Protein AF-L5KXV0-F1 (afdb_monomer_lite)

Foldseek 3Di:
DDKAWDDWAQDPQALKIKTKIKDWDFDQPPVRDTDGGDIDIDIDIGHDPPQELPDDLLVVLVVCCVVDPSDDPVCSVVSSVNSVCSHPPDNPPPDDDDDDDDPDDDPDPPDPPLDDVDAADLVCLVVLLVLLVDDPVSLLVSLSSLLNQLVDLVSVVVVLVPVSSLVSLLVCLVPPCVVDVSSVVSSLSSVVSVVVDPSCVVVCVVSVVVVSVVVSVVVVVVVVVVVVVVVVVVVVVVVVVVVVPPPPPDPDDDDDDDDDDDPDDDDDDDDDDDD

Sequence (275 aa):
RKVKGGNIDVHPSEKALIVQYEVEATILGEMGDPMLGERKECQKIIRLKSLNANTDITSLARKVVEECKLIHPSKLNEVEQLLYYLQNRRDSLSGKEKKEKSSKPKDPPPFEGMEIDEVANINDMDEYIELLYEDIPDKVRGSALILQLARNPDNLEELLLNETALGALARVLREDWKQSVELATNIIYIFFCFSSFSQFHGLITHYKIGALCMNIIDHELKRHELWQEELSKKKKADILLERHFTPLLPAIGEHKDYVDHNSLYNSDRNFRSVN

pLDDT: mean 77.29, std 20.27, range [32.81, 98.0]

Secondary structure (DSSP, 8-state):
-EEEEEEEEE-SSSSEEEEEEEEEEEEEPTTS-EEEEEEEEEEEEEE-TT-STT--HHHHHHHHHHH-TTS-GGGHHHHHHHHHHHHH-----SS--------PPPPPPPPTT---SPPP-GGGHHHHHHGGGS-HHHHHHHHHHHHHHHTSGGGHHHHHH-HHHHHHHHHHHHHTTTT-HHHHHHHHHHHHHHHTSGGGHHHHHHTTHHHHHHHHHHHHHHHHHHHHHHHHHHHHHHHHHHHHHS-----------------------------

Radius of gyration: 32.67 Å; chains: 1; bounding box: 73×75×90 Å

InterPro domains:
  IPR008658 Kinesin-associated protein 3 [PTHR15605] (1-238)

Organism: Pteropus alecto (NCBI:txid9402)

Structure (mmCIF, N/CA/C/O backbone):
data_AF-L5KXV0-F1
#
_entry.id   AF-L5KXV0-F1
#
loop_
_atom_site.group_PDB
_atom_site.id
_atom_site.type_symbol
_atom_site.label_atom_id
_atom_site.label_alt_id
_atom_site.label_comp_id
_atom_site.label_asym_id
_atom_site.label_entity_id
_atom_site.label_seq_id
_atom_site.pdbx_PDB_ins_code
_atom_site.Cartn_x
_atom_site.Cartn_y
_atom_site.Cartn_z
_atom_site.occupancy
_atom_site.B_iso_or_equiv
_atom_site.auth_seq_id
_atom_site.auth_comp_id
_atom_site.auth_asym_id
_atom_site.auth_atom_id
_atom_site.pdbx_PDB_model_num
ATOM 1 N N . ARG A 1 1 ? 21.382 1.752 -24.252 1.00 54.50 1 ARG A N 1
ATOM 2 C CA . ARG A 1 1 ? 21.308 0.801 -23.115 1.00 54.50 1 ARG A CA 1
ATOM 3 C C . ARG A 1 1 ? 21.511 -0.601 -23.666 1.00 54.50 1 ARG A C 1
ATOM 5 O O . ARG A 1 1 ? 20.738 -0.998 -24.529 1.00 54.50 1 ARG A O 1
ATOM 12 N N . LYS A 1 2 ? 22.558 -1.310 -23.240 1.00 51.72 2 LYS A N 1
ATOM 13 C CA . LYS A 1 2 ? 22.815 -2.700 -23.648 1.00 51.72 2 LYS A CA 1
ATOM 14 C C . LYS A 1 2 ? 22.520 -3.595 -22.448 1.00 51.72 2 LYS A C 1
ATOM 16 O O . LYS A 1 2 ? 22.973 -3.295 -21.349 1.00 51.72 2 LYS A O 1
ATOM 21 N N . VAL A 1 3 ? 21.711 -4.631 -22.650 1.00 56.88 3 VAL A N 1
ATOM 22 C CA . VAL A 1 3 ? 21.366 -5.604 -21.608 1.00 56.88 3 VAL A CA 1
ATOM 23 C C . VAL A 1 3 ? 21.999 -6.928 -21.999 1.00 56.88 3 VAL A C 1
ATOM 25 O O . VAL A 1 3 ? 21.749 -7.420 -23.100 1.00 56.88 3 VAL A O 1
ATOM 28 N N . LYS A 1 4 ? 22.851 -7.478 -21.134 1.00 57.25 4 LYS A N 1
ATOM 29 C CA . LYS A 1 4 ? 23.385 -8.834 -21.298 1.00 57.25 4 LYS A CA 1
ATOM 30 C C . LYS A 1 4 ? 22.630 -9.754 -20.346 1.00 57.25 4 LYS A C 1
ATOM 32 O O . LYS A 1 4 ? 22.593 -9.497 -19.145 1.00 57.25 4 LYS A O 1
ATOM 37 N N . GLY A 1 5 ? 22.012 -10.799 -20.893 1.00 59.16 5 GLY A N 1
ATOM 38 C CA . GLY A 1 5 ? 21.407 -11.859 -20.089 1.00 59.16 5 GLY A CA 1
ATOM 39 C C . GLY A 1 5 ? 22.499 -12.643 -19.362 1.00 59.16 5 GLY A C 1
ATOM 40 O O . GLY A 1 5 ? 23.446 -13.106 -19.996 1.00 59.16 5 GLY A O 1
ATOM 41 N N . GLY A 1 6 ? 22.389 -12.738 -18.041 1.00 67.94 6 GLY A N 1
ATOM 42 C CA . GLY A 1 6 ? 23.314 -13.444 -17.157 1.00 67.94 6 GLY A CA 1
ATOM 43 C C . GLY A 1 6 ? 22.846 -14.864 -16.826 1.00 67.94 6 GLY A C 1
ATOM 44 O O . GLY A 1 6 ? 22.239 -15.551 -17.657 1.00 67.94 6 GLY A O 1
ATOM 45 N N . ASN A 1 7 ? 23.197 -15.333 -15.626 1.00 80.69 7 ASN A N 1
ATOM 46 C CA . ASN A 1 7 ? 22.892 -16.683 -15.150 1.00 80.69 7 ASN A CA 1
ATOM 47 C C . ASN A 1 7 ? 21.414 -16.845 -14.743 1.00 80.69 7 ASN A C 1
ATOM 49 O O . ASN A 1 7 ? 20.765 -15.857 -14.387 1.00 80.69 7 ASN A O 1
ATOM 53 N N . ILE A 1 8 ? 20.886 -18.071 -14.822 1.00 89.44 8 ILE A N 1
ATOM 54 C CA . ILE A 1 8 ? 19.510 -18.398 -14.424 1.00 89.44 8 ILE A CA 1
ATOM 55 C C . ILE A 1 8 ? 19.568 -19.394 -13.268 1.00 89.44 8 ILE A C 1
ATOM 57 O O . ILE A 1 8 ? 20.111 -20.482 -13.413 1.00 89.44 8 ILE A O 1
ATOM 61 N N . ASP A 1 9 ? 18.972 -19.035 -12.137 1.00 89.44 9 ASP A N 1
ATOM 62 C CA . ASP A 1 9 ? 18.933 -19.853 -10.925 1.00 89.44 9 ASP A CA 1
ATOM 63 C C . ASP A 1 9 ? 17.485 -20.091 -10.466 1.00 89.44 9 ASP A C 1
ATOM 65 O O . ASP A 1 9 ? 16.538 -19.475 -10.958 1.00 89.44 9 ASP A O 1
ATOM 69 N N . VAL A 1 10 ? 17.287 -20.989 -9.499 1.00 89.69 10 VAL A N 1
ATOM 70 C CA . VAL A 1 10 ? 15.985 -21.225 -8.848 1.00 89.69 10 VAL A CA 1
ATOM 71 C C . VAL A 1 10 ? 15.873 -20.442 -7.545 1.00 89.69 10 VAL A C 1
ATOM 73 O O . VAL A 1 10 ? 16.838 -20.325 -6.791 1.00 89.69 10 VAL A O 1
ATOM 76 N N . HIS A 1 11 ? 14.676 -19.951 -7.231 1.00 86.62 11 HIS A N 1
ATOM 77 C CA . HIS A 1 11 ? 14.434 -19.265 -5.967 1.00 86.62 11 HIS A CA 1
ATOM 78 C C . HIS A 1 11 ? 14.581 -20.234 -4.775 1.00 86.62 11 HIS A C 1
ATOM 80 O O . HIS A 1 11 ? 14.083 -21.367 -4.817 1.00 86.62 11 HIS A O 1
ATOM 86 N N . PRO A 1 12 ? 15.241 -19.832 -3.672 1.00 81.12 12 PRO A N 1
ATOM 87 C CA . PRO A 1 12 ? 15.525 -20.723 -2.549 1.00 81.12 12 PRO A CA 1
ATOM 88 C C . PRO A 1 12 ? 14.282 -21.164 -1.768 1.00 81.12 12 PRO A C 1
ATOM 90 O O . PRO A 1 12 ? 14.362 -22.173 -1.077 1.00 81.12 12 PRO A O 1
ATOM 93 N N . SER A 1 13 ? 13.144 -20.484 -1.882 1.00 75.94 13 SER A N 1
ATOM 94 C CA . SER A 1 13 ? 11.915 -20.825 -1.142 1.00 75.94 13 SER A CA 1
ATOM 95 C C . SER A 1 13 ? 10.638 -20.835 -1.984 1.00 75.94 13 SER A C 1
ATOM 97 O O . SER A 1 13 ? 9.641 -21.397 -1.549 1.00 75.94 13 SER A O 1
ATOM 99 N N . GLU A 1 14 ? 10.654 -20.252 -3.183 1.00 82.12 14 GLU A N 1
ATOM 100 C CA . GLU A 1 14 ? 9.453 -20.072 -4.009 1.00 82.12 14 GLU A CA 1
ATOM 101 C C . GLU A 1 14 ? 9.572 -20.900 -5.288 1.00 82.12 14 GLU A C 1
ATOM 103 O O . GLU A 1 14 ? 10.671 -21.235 -5.736 1.00 82.12 14 GLU A O 1
ATOM 108 N N . LYS A 1 15 ? 8.433 -21.180 -5.926 1.00 86.31 15 LYS A N 1
ATOM 109 C CA . LYS A 1 15 ? 8.393 -21.697 -7.298 1.00 86.31 15 LYS A CA 1
ATOM 110 C C . LYS A 1 15 ? 8.652 -20.556 -8.282 1.00 86.31 15 LYS A C 1
ATOM 112 O O . LYS A 1 15 ? 7.735 -20.056 -8.931 1.00 86.31 15 LYS A O 1
ATOM 117 N N . ALA A 1 16 ? 9.901 -20.108 -8.350 1.00 89.00 16 ALA A N 1
ATOM 118 C CA . ALA A 1 16 ? 10.316 -18.997 -9.197 1.00 89.00 16 ALA A CA 1
ATOM 119 C C . ALA A 1 16 ? 11.742 -19.178 -9.737 1.00 89.00 16 ALA A C 1
ATOM 121 O O . ALA A 1 16 ? 12.564 -19.847 -9.110 1.00 89.00 16 ALA A O 1
ATOM 122 N N . LEU A 1 17 ? 12.033 -18.565 -10.886 1.00 91.25 17 LEU A N 1
ATOM 123 C CA . LEU A 1 17 ? 13.381 -18.468 -11.458 1.00 91.25 17 LEU A CA 1
ATOM 124 C C . LEU A 1 17 ? 13.975 -17.088 -11.178 1.00 91.25 17 LEU A C 1
ATOM 126 O O . LEU A 1 17 ? 13.259 -16.094 -11.226 1.00 91.25 17 LEU A O 1
ATOM 130 N N . ILE A 1 18 ? 15.276 -17.019 -10.930 1.00 88.38 18 ILE A N 1
ATOM 131 C CA . ILE A 1 18 ? 16.039 -15.785 -10.761 1.00 88.38 18 ILE A CA 1
ATOM 132 C C . ILE A 1 18 ? 16.913 -15.618 -12.001 1.00 88.38 18 ILE A C 1
ATOM 134 O O . ILE A 1 18 ? 17.770 -16.450 -12.273 1.00 88.38 18 ILE A O 1
ATOM 138 N N . VAL A 1 19 ? 16.704 -14.544 -12.758 1.00 89.62 19 VAL A N 1
ATOM 139 C CA . VAL A 1 19 ? 17.500 -14.206 -13.942 1.00 89.62 19 VAL A CA 1
ATOM 140 C C . VAL A 1 19 ? 18.410 -13.040 -13.601 1.00 89.62 19 VAL A C 1
ATOM 142 O O . VAL A 1 19 ? 17.943 -11.919 -13.401 1.00 89.62 19 VAL A O 1
ATOM 145 N N . GLN A 1 20 ? 19.710 -13.293 -13.550 1.00 83.25 20 GLN A N 1
ATOM 146 C CA . GLN A 1 20 ? 20.713 -12.248 -13.387 1.00 83.25 20 GLN A CA 1
ATOM 147 C C . GLN A 1 20 ? 20.901 -11.529 -14.725 1.00 83.25 20 GLN A C 1
ATOM 149 O O . GLN A 1 20 ? 20.918 -12.166 -15.778 1.00 83.25 20 GLN A O 1
ATOM 154 N N . TYR A 1 21 ? 21.035 -10.208 -14.719 1.00 82.06 21 TYR A N 1
ATOM 155 C CA . TYR A 1 21 ? 21.325 -9.437 -15.926 1.00 82.06 21 TYR A CA 1
ATOM 156 C C . TYR A 1 21 ? 22.171 -8.211 -15.609 1.00 82.06 21 TYR A C 1
ATOM 158 O O . TYR A 1 21 ? 22.108 -7.649 -14.518 1.00 82.06 21 TYR A O 1
ATOM 166 N N . GLU A 1 22 ? 22.954 -7.784 -16.591 1.00 75.94 22 GLU A N 1
ATOM 167 C CA . GLU A 1 22 ? 23.805 -6.603 -16.483 1.00 75.94 22 GLU A CA 1
ATOM 168 C C . GLU A 1 22 ? 23.246 -5.487 -17.364 1.00 75.94 22 GLU A C 1
ATOM 170 O O . GLU A 1 22 ? 22.922 -5.700 -18.541 1.00 75.94 22 GLU A O 1
ATOM 175 N N . VAL A 1 23 ? 23.140 -4.287 -16.793 1.00 73.19 23 VAL A N 1
ATOM 176 C CA . VAL A 1 23 ? 22.785 -3.072 -17.525 1.00 73.19 23 VAL A CA 1
ATOM 177 C C . VAL A 1 23 ? 24.032 -2.216 -17.700 1.00 73.19 23 VAL A C 1
ATOM 179 O O . VAL A 1 23 ? 24.582 -1.707 -16.728 1.00 73.19 23 VAL A O 1
ATOM 182 N N . GLU A 1 24 ? 24.437 -2.024 -18.957 1.00 66.50 24 GLU A N 1
ATOM 183 C CA . GLU A 1 24 ? 25.481 -1.070 -19.343 1.00 66.50 24 GLU A CA 1
ATOM 184 C C . GLU A 1 24 ? 24.825 0.218 -19.880 1.00 66.50 24 GLU A C 1
ATOM 186 O O . GLU A 1 24 ? 24.076 0.205 -20.877 1.00 66.50 24 GLU A O 1
ATOM 191 N N . ALA A 1 25 ? 25.111 1.345 -19.219 1.00 53.91 25 ALA A N 1
ATOM 192 C CA . ALA A 1 25 ? 24.858 2.679 -19.752 1.00 53.91 25 ALA A CA 1
ATOM 193 C C . ALA A 1 25 ? 26.046 3.096 -20.630 1.00 53.91 25 ALA A C 1
ATOM 195 O O . ALA A 1 25 ? 27.190 3.089 -20.189 1.00 53.91 25 ALA A O 1
ATOM 196 N N . THR A 1 26 ? 25.793 3.440 -21.891 1.00 54.94 26 THR A N 1
ATOM 197 C CA . THR A 1 26 ? 26.826 4.008 -22.766 1.00 54.94 26 THR A CA 1
ATOM 198 C C . THR A 1 26 ? 26.748 5.519 -22.634 1.00 54.94 26 THR A C 1
ATOM 200 O O . THR A 1 26 ? 25.736 6.103 -23.022 1.00 54.94 26 THR A O 1
ATOM 203 N N . ILE A 1 27 ? 27.780 6.135 -22.062 1.00 55.66 27 ILE A N 1
ATOM 204 C CA . ILE A 1 27 ? 27.907 7.592 -22.007 1.00 55.66 27 ILE A CA 1
ATOM 205 C C . ILE A 1 27 ? 28.728 8.003 -23.232 1.00 55.66 27 ILE A C 1
ATOM 207 O O . ILE A 1 27 ? 29.837 7.507 -23.438 1.00 55.66 27 ILE A O 1
ATOM 211 N N . LEU A 1 28 ? 28.150 8.851 -24.082 1.00 51.19 28 LEU A N 1
ATOM 212 C CA . LEU A 1 28 ? 28.862 9.481 -25.192 1.00 51.19 28 LEU A CA 1
ATOM 213 C C . LEU A 1 28 ? 29.710 10.617 -24.609 1.00 51.19 28 LEU A C 1
ATOM 215 O O . LEU A 1 28 ? 29.164 11.497 -23.944 1.00 51.19 28 LEU A O 1
ATOM 219 N N . GLY A 1 29 ? 31.028 10.574 -24.811 1.00 58.72 29 GLY A N 1
ATOM 220 C CA . GLY A 1 29 ? 31.914 11.677 -24.432 1.00 58.72 29 GLY A CA 1
ATOM 221 C C . GLY A 1 29 ? 31.685 12.920 -25.302 1.00 58.72 29 GLY A C 1
ATOM 222 O O . GLY A 1 29 ? 31.010 12.852 -26.328 1.00 58.72 29 GLY A O 1
ATOM 223 N N . GLU A 1 30 ? 32.287 14.056 -24.937 1.00 59.56 30 GLU A N 1
ATOM 224 C CA . GLU A 1 30 ? 32.117 15.339 -25.651 1.00 59.56 30 GLU A CA 1
ATOM 225 C C . GLU A 1 30 ? 32.558 15.308 -27.132 1.00 59.56 30 GLU A C 1
ATOM 227 O O . GLU A 1 30 ? 32.099 16.131 -27.920 1.00 59.56 30 GLU A O 1
ATOM 232 N N . MET A 1 31 ? 33.387 14.338 -27.544 1.00 59.62 31 MET A N 1
ATOM 233 C CA . MET A 1 31 ? 33.764 14.106 -28.951 1.00 59.62 31 MET A CA 1
ATOM 234 C C . MET A 1 31 ? 32.966 12.990 -29.656 1.00 59.62 31 MET A C 1
ATOM 236 O O . MET A 1 31 ? 33.273 12.644 -30.792 1.00 59.62 31 MET A O 1
ATOM 240 N N . GLY A 1 32 ? 31.936 12.420 -29.022 1.00 56.91 32 GLY A N 1
ATOM 241 C CA . GLY A 1 32 ? 31.126 11.342 -29.605 1.00 56.91 32 GLY A CA 1
ATOM 242 C C . GLY A 1 32 ? 31.722 9.934 -29.479 1.00 56.91 32 GLY A C 1
ATOM 243 O O . GLY A 1 32 ? 31.105 8.976 -29.946 1.00 56.91 32 GLY A O 1
ATOM 244 N N . ASP A 1 33 ? 32.869 9.780 -28.811 1.00 54.69 33 ASP A N 1
ATOM 245 C CA . ASP A 1 33 ? 33.456 8.469 -28.527 1.00 54.69 33 ASP A CA 1
ATOM 246 C C . ASP A 1 33 ? 32.705 7.745 -27.389 1.00 54.69 33 ASP A C 1
ATOM 248 O O . ASP A 1 33 ? 32.327 8.371 -26.388 1.00 54.69 33 ASP A O 1
ATOM 252 N N . PRO A 1 34 ? 32.482 6.420 -27.499 1.00 55.53 34 PRO A N 1
ATOM 253 C CA . PRO A 1 34 ? 31.844 5.641 -26.445 1.00 55.53 34 PRO A CA 1
ATOM 254 C C . PRO A 1 34 ? 32.798 5.467 -25.254 1.00 55.53 34 PRO A C 1
ATOM 256 O O . PRO A 1 34 ? 33.794 4.749 -25.346 1.00 55.53 34 PRO A O 1
ATOM 259 N N . MET A 1 35 ? 32.475 6.078 -24.112 1.00 61.09 35 MET A N 1
ATOM 260 C CA . MET A 1 35 ? 33.172 5.823 -22.848 1.00 61.09 35 MET A CA 1
ATOM 261 C C . MET A 1 35 ? 32.499 4.677 -22.076 1.00 61.09 35 MET A C 1
ATOM 263 O O . MET A 1 35 ? 31.279 4.495 -22.128 1.00 61.09 35 MET A O 1
ATOM 267 N N . LEU A 1 36 ? 33.305 3.879 -21.364 1.00 52.69 36 LEU A N 1
ATOM 268 C CA . LEU A 1 36 ? 32.838 2.758 -20.543 1.00 52.69 36 LEU A CA 1
ATOM 269 C C . LEU A 1 36 ? 32.047 3.306 -19.341 1.00 52.69 36 LEU A C 1
ATOM 271 O O . LEU A 1 36 ? 32.641 3.812 -18.392 1.00 52.69 36 LEU A O 1
ATOM 275 N N . GLY A 1 37 ? 30.716 3.258 -19.407 1.00 62.62 37 GLY A N 1
ATOM 276 C CA . GLY A 1 37 ? 29.850 3.694 -18.311 1.00 62.62 37 GLY A CA 1
ATOM 277 C C . GLY A 1 37 ? 29.734 2.668 -17.181 1.00 62.62 37 GLY A C 1
ATOM 278 O O . GLY A 1 37 ? 30.260 1.555 -17.264 1.00 62.62 37 GLY A O 1
ATOM 279 N N . GLU A 1 38 ? 29.027 3.057 -16.118 1.00 58.47 38 GLU A N 1
ATOM 280 C CA . GLU A 1 38 ? 28.763 2.205 -14.956 1.00 58.47 38 GLU A CA 1
ATOM 281 C C . GLU A 1 38 ? 28.016 0.919 -15.351 1.00 58.47 38 GLU A C 1
ATOM 283 O O . GLU A 1 38 ? 27.050 0.933 -16.124 1.00 58.47 38 GLU A O 1
ATOM 288 N N . ARG A 1 39 ? 28.484 -0.203 -14.795 1.00 63.25 39 ARG A N 1
ATOM 289 C CA . ARG A 1 39 ? 27.876 -1.530 -14.908 1.00 63.25 39 ARG A CA 1
ATOM 290 C C . ARG A 1 39 ? 27.082 -1.811 -13.642 1.00 63.25 39 ARG A C 1
ATOM 292 O O . ARG A 1 39 ? 27.652 -1.798 -12.553 1.00 63.25 39 ARG A O 1
ATOM 299 N N . LYS A 1 40 ? 25.780 -2.064 -13.780 1.00 74.06 40 LYS A N 1
ATOM 300 C CA . LYS A 1 40 ? 24.912 -2.459 -12.662 1.00 74.06 40 LYS A CA 1
ATOM 301 C C . LYS A 1 40 ? 24.403 -3.879 -12.889 1.00 74.06 40 LYS A C 1
ATOM 303 O O . LYS A 1 40 ? 23.741 -4.148 -13.894 1.00 74.06 40 LYS A O 1
ATOM 308 N N . GLU A 1 41 ? 24.713 -4.763 -11.947 1.00 76.81 41 GLU A N 1
ATOM 309 C CA . GLU A 1 41 ? 24.147 -6.108 -11.873 1.00 76.81 41 GLU A CA 1
ATOM 310 C C . GLU A 1 41 ? 22.757 -6.039 -11.232 1.00 76.81 41 GLU A C 1
ATOM 312 O O . GLU A 1 41 ? 22.554 -5.407 -10.193 1.00 76.81 41 GLU A O 1
ATOM 317 N N . CYS A 1 42 ? 21.783 -6.668 -11.875 1.00 77.19 42 CYS A N 1
ATOM 318 C CA . CYS A 1 42 ? 20.394 -6.713 -11.445 1.00 77.19 42 CYS A CA 1
ATOM 319 C C . CYS A 1 42 ? 19.878 -8.155 -11.498 1.00 77.19 42 CYS A C 1
ATOM 321 O O . CYS A 1 42 ? 20.443 -9.015 -12.176 1.00 77.19 42 CYS A O 1
ATOM 323 N N . GLN A 1 43 ? 18.778 -8.418 -10.797 1.00 82.94 43 GLN A N 1
ATOM 324 C CA . GLN A 1 43 ? 18.102 -9.712 -10.803 1.00 82.94 43 GLN A CA 1
ATOM 325 C C . GLN A 1 43 ? 16.626 -9.518 -11.141 1.00 82.94 43 GLN A C 1
ATOM 327 O O . GLN A 1 43 ? 16.009 -8.553 -10.700 1.00 82.94 43 GLN A O 1
ATOM 332 N N . LYS A 1 44 ? 16.059 -10.427 -11.934 1.00 83.12 44 LYS A N 1
ATOM 333 C CA . LYS A 1 44 ? 14.625 -10.494 -12.228 1.00 83.12 44 LYS A CA 1
ATOM 334 C C . LYS A 1 44 ? 14.073 -11.824 -11.738 1.00 83.12 44 LYS A C 1
ATOM 336 O O . LYS A 1 44 ? 14.536 -12.872 -12.182 1.00 83.12 44 LYS A O 1
ATOM 341 N N . ILE A 1 45 ? 13.058 -11.785 -10.880 1.00 84.44 45 ILE A N 1
ATOM 342 C CA . ILE A 1 45 ? 12.373 -12.987 -10.394 1.00 84.44 45 ILE A CA 1
ATOM 343 C C . ILE A 1 45 ? 11.163 -13.284 -11.290 1.00 84.44 45 ILE A C 1
ATOM 345 O O . ILE A 1 45 ? 10.313 -12.427 -11.517 1.00 84.44 45 ILE A O 1
ATOM 349 N N . ILE A 1 46 ? 11.074 -14.507 -11.808 1.00 87.62 46 ILE A N 1
ATOM 350 C CA . ILE A 1 46 ? 9.966 -15.007 -12.628 1.00 87.62 46 ILE A CA 1
ATOM 351 C C . ILE A 1 46 ? 9.182 -16.015 -11.793 1.00 87.62 46 ILE A C 1
ATOM 353 O O . ILE A 1 46 ? 9.604 -17.161 -11.641 1.00 87.62 46 ILE A O 1
ATOM 357 N N . ARG A 1 47 ? 8.038 -15.596 -11.244 1.00 85.25 47 ARG A N 1
ATOM 358 C CA . ARG A 1 47 ? 7.160 -16.458 -10.437 1.00 85.25 47 ARG A CA 1
ATOM 359 C C . ARG A 1 47 ? 6.300 -17.363 -11.317 1.00 85.25 47 ARG A C 1
ATOM 361 O O . ARG A 1 47 ? 5.590 -16.897 -12.204 1.00 85.25 47 ARG A O 1
ATOM 368 N N . LEU A 1 48 ? 6.314 -18.661 -11.031 1.00 86.12 48 LEU A N 1
ATOM 369 C CA . LEU A 1 48 ? 5.685 -19.693 -11.854 1.00 86.12 48 LEU A CA 1
ATOM 370 C C . LEU A 1 48 ? 4.350 -20.118 -11.232 1.00 86.12 48 LEU A C 1
ATOM 372 O O . LEU A 1 48 ? 4.232 -21.189 -10.637 1.00 86.12 48 LEU A O 1
ATOM 376 N N . LYS A 1 49 ? 3.335 -19.253 -11.363 1.00 71.44 49 LYS A N 1
ATOM 377 C CA . LYS A 1 49 ? 2.014 -19.399 -10.715 1.00 71.44 49 LYS A CA 1
ATOM 378 C C . LYS A 1 49 ? 1.315 -20.734 -11.021 1.00 71.44 49 LYS A C 1
ATOM 380 O O . LYS A 1 49 ? 0.587 -21.251 -10.184 1.00 71.44 49 LYS A O 1
ATOM 385 N N . SER A 1 50 ? 1.547 -21.306 -12.202 1.00 73.81 50 SER A N 1
ATOM 386 C CA . SER A 1 50 ? 0.923 -22.554 -12.657 1.00 73.81 50 SER A CA 1
ATOM 387 C C . SER A 1 50 ? 1.798 -23.797 -12.474 1.00 73.81 50 SER A C 1
ATOM 389 O O . SER A 1 50 ? 1.439 -24.851 -12.996 1.00 73.81 50 SER A O 1
ATOM 391 N N . LEU A 1 51 ? 2.942 -23.711 -11.779 1.00 83.69 51 LEU A N 1
ATOM 392 C CA . LEU A 1 51 ? 3.829 -24.859 -11.577 1.00 83.69 51 LEU A CA 1
ATOM 393 C C . LEU A 1 51 ? 3.327 -25.759 -10.433 1.00 83.69 51 LEU A C 1
ATOM 395 O O . LEU A 1 51 ? 3.484 -25.479 -9.242 1.00 83.69 51 LEU A O 1
ATOM 399 N N . ASN A 1 52 ? 2.753 -26.893 -10.804 1.00 80.56 52 ASN A N 1
ATOM 400 C CA . ASN A 1 52 ? 2.273 -27.960 -9.935 1.00 80.56 52 ASN A CA 1
ATOM 401 C C . ASN A 1 52 ? 2.790 -29.316 -10.451 1.00 80.56 52 ASN A C 1
ATOM 403 O O . ASN A 1 52 ? 3.470 -29.365 -11.471 1.00 80.56 52 ASN A O 1
ATOM 407 N N . ALA A 1 53 ? 2.491 -30.413 -9.750 1.00 82.06 53 ALA A N 1
ATOM 408 C CA . ALA A 1 53 ? 3.000 -31.749 -10.086 1.00 82.06 53 ALA A CA 1
ATOM 409 C C . ALA A 1 53 ? 2.571 -32.269 -11.476 1.00 82.06 53 ALA A C 1
ATOM 411 O O . ALA A 1 53 ? 3.207 -33.172 -12.005 1.00 82.06 53 ALA A O 1
ATOM 412 N N . ASN A 1 54 ? 1.517 -31.697 -12.065 1.00 81.25 54 ASN A N 1
ATOM 413 C CA . ASN A 1 54 ? 0.950 -32.112 -13.350 1.00 81.25 54 ASN A CA 1
ATOM 414 C C . ASN A 1 54 ? 1.246 -31.113 -14.481 1.00 81.25 54 ASN A C 1
ATOM 416 O O . ASN A 1 54 ? 0.736 -31.266 -15.590 1.00 81.25 54 ASN A O 1
ATOM 420 N N . THR A 1 55 ? 2.019 -30.060 -14.210 1.00 86.19 55 THR A N 1
ATOM 421 C CA . THR A 1 55 ? 2.342 -29.040 -15.210 1.00 86.19 55 THR A CA 1
ATOM 422 C C . THR A 1 55 ? 3.295 -29.599 -16.256 1.00 86.19 55 THR A C 1
ATOM 424 O O . THR A 1 55 ? 4.341 -30.149 -15.914 1.00 86.19 55 THR A O 1
ATOM 427 N N . ASP A 1 56 ? 2.968 -29.396 -17.531 1.00 90.56 56 ASP A N 1
ATOM 428 C CA . ASP A 1 56 ? 3.887 -29.678 -18.631 1.00 90.56 56 ASP A CA 1
ATOM 429 C C . ASP A 1 56 ? 5.036 -28.655 -18.630 1.00 90.56 56 ASP A C 1
ATOM 431 O O . ASP A 1 56 ? 4.882 -27.502 -19.043 1.00 90.56 56 ASP A O 1
ATOM 435 N N . ILE A 1 57 ? 6.196 -29.095 -18.146 1.00 92.00 57 ILE A N 1
ATOM 436 C CA . ILE A 1 57 ? 7.409 -28.282 -18.021 1.00 92.00 57 ILE A CA 1
ATOM 437 C C . ILE A 1 57 ? 7.884 -27.759 -19.375 1.00 92.00 57 ILE A C 1
ATOM 439 O O . ILE A 1 57 ? 8.334 -26.619 -19.461 1.00 92.00 57 ILE A O 1
ATOM 443 N N . THR A 1 58 ? 7.754 -28.555 -20.432 1.00 90.94 58 THR A N 1
ATOM 444 C CA . THR A 1 58 ? 8.266 -28.218 -21.760 1.00 90.94 58 THR A CA 1
ATOM 445 C C . THR A 1 58 ? 7.466 -27.080 -22.394 1.00 90.94 58 THR A C 1
ATOM 447 O O . THR A 1 58 ? 8.037 -26.155 -22.979 1.00 90.94 58 THR A O 1
ATOM 450 N N . SER A 1 59 ? 6.138 -27.087 -22.243 1.00 91.25 59 SER A N 1
ATOM 451 C CA . SER A 1 59 ? 5.306 -25.951 -22.668 1.00 91.25 59 SER A CA 1
ATOM 452 C C . SER A 1 59 ? 5.564 -24.696 -21.825 1.00 91.25 59 SER A C 1
ATOM 454 O O . SER A 1 59 ? 5.691 -23.601 -22.379 1.00 91.25 59 SER A O 1
ATOM 456 N N . LEU A 1 60 ? 5.712 -24.850 -20.504 1.00 89.56 60 LEU A N 1
ATOM 457 C CA . LEU A 1 60 ? 5.962 -23.736 -19.595 1.00 89.56 60 LEU A CA 1
ATOM 458 C C . LEU A 1 60 ? 7.327 -23.083 -19.844 1.00 89.56 60 LEU A C 1
ATOM 460 O O . LEU A 1 60 ? 7.417 -21.859 -19.847 1.00 89.56 60 LEU A O 1
ATOM 464 N N . ALA A 1 61 ? 8.373 -23.867 -20.103 1.00 91.50 61 ALA A N 1
ATOM 465 C CA . ALA A 1 61 ? 9.705 -23.353 -20.409 1.00 91.50 61 ALA A CA 1
ATOM 466 C C . ALA A 1 61 ? 9.709 -22.494 -21.674 1.00 91.50 61 ALA A C 1
ATOM 468 O O . ALA A 1 61 ? 10.253 -21.390 -21.658 1.00 91.50 61 ALA A O 1
ATOM 469 N N . ARG A 1 62 ? 9.054 -22.962 -22.749 1.00 91.88 62 ARG A N 1
ATOM 470 C CA . ARG A 1 62 ? 8.905 -22.173 -23.981 1.00 91.88 62 ARG A CA 1
ATOM 471 C C . ARG A 1 62 ? 8.200 -20.853 -23.708 1.00 91.88 62 ARG A C 1
ATOM 473 O O . ARG A 1 62 ? 8.727 -19.809 -24.076 1.00 91.88 62 ARG A O 1
ATOM 480 N N . LYS A 1 63 ? 7.084 -20.896 -22.977 1.00 89.38 63 LYS A N 1
ATOM 481 C CA . LYS A 1 63 ? 6.339 -19.695 -22.591 1.00 89.38 63 LYS A CA 1
ATOM 482 C C . LYS A 1 63 ? 7.203 -18.712 -21.790 1.00 89.38 63 LYS A C 1
ATOM 484 O O . LYS A 1 63 ? 7.216 -17.527 -22.092 1.00 89.38 63 LYS A O 1
ATOM 489 N N . VAL A 1 64 ? 7.971 -19.194 -20.810 1.00 88.75 64 VAL A N 1
ATOM 490 C CA . VAL A 1 64 ? 8.867 -18.356 -19.990 1.00 88.75 64 VAL A CA 1
ATOM 491 C C . VAL A 1 64 ? 9.961 -17.694 -20.833 1.00 88.75 64 VAL A C 1
ATOM 493 O O . VAL A 1 64 ? 10.267 -16.521 -20.620 1.00 88.75 64 VAL A O 1
ATOM 496 N N . VAL A 1 65 ? 10.548 -18.418 -21.789 1.00 90.94 65 VAL A N 1
ATOM 497 C CA . VAL A 1 65 ? 11.577 -17.885 -22.697 1.00 90.94 65 VAL A CA 1
ATOM 498 C C . VAL A 1 65 ? 10.987 -16.870 -23.682 1.00 90.94 65 VAL A C 1
ATOM 500 O O . VAL A 1 65 ? 11.614 -15.848 -23.948 1.00 90.94 65 VAL A O 1
ATOM 503 N N . GLU A 1 66 ? 9.779 -17.115 -24.193 1.00 88.31 66 GLU A N 1
ATOM 504 C CA . GLU A 1 66 ? 9.070 -16.193 -25.090 1.00 88.31 66 GLU A CA 1
ATOM 505 C C . GLU A 1 66 ? 8.649 -14.899 -24.376 1.00 88.31 66 GLU A C 1
ATOM 507 O O . GLU A 1 66 ? 8.816 -13.804 -24.917 1.00 88.31 66 GLU A O 1
ATOM 512 N N . GLU A 1 67 ? 8.151 -15.000 -23.140 1.00 85.75 67 GLU A N 1
ATOM 513 C CA . GLU A 1 67 ? 7.689 -13.850 -22.354 1.00 85.75 67 GLU A CA 1
ATOM 514 C C . GLU A 1 67 ? 8.848 -13.066 -21.704 1.00 85.75 67 GLU A C 1
ATOM 516 O O . GLU A 1 67 ? 8.734 -11.858 -21.468 1.00 85.75 67 GLU A O 1
ATOM 521 N N . CYS A 1 68 ? 9.995 -13.702 -21.432 1.00 83.81 68 CYS A N 1
ATOM 522 C CA . CYS A 1 68 ? 11.128 -13.062 -20.765 1.00 83.81 68 CYS A CA 1
ATOM 523 C C . CYS A 1 68 ? 12.307 -12.775 -21.704 1.00 83.81 68 CYS A C 1
ATOM 525 O O . CYS A 1 68 ? 13.249 -13.554 -21.818 1.00 83.81 68 CYS A O 1
ATOM 527 N N . LYS A 1 69 ? 12.344 -11.550 -22.243 1.00 81.19 69 LYS A N 1
ATOM 528 C CA . LYS A 1 69 ? 13.420 -11.036 -23.122 1.00 81.19 69 LYS A CA 1
ATOM 529 C C . LYS A 1 69 ? 14.833 -11.022 -22.509 1.00 81.19 69 LYS A C 1
ATOM 531 O O . LYS A 1 69 ? 15.795 -10.738 -23.216 1.00 81.19 69 LYS A O 1
ATOM 536 N N . LEU A 1 70 ? 14.967 -11.270 -21.202 1.00 83.19 70 LEU A N 1
ATOM 537 C CA . LEU A 1 70 ? 16.264 -11.382 -20.522 1.00 83.19 70 LEU A CA 1
ATOM 538 C C . LEU A 1 70 ? 16.875 -12.785 -20.645 1.00 83.19 70 LEU A C 1
ATOM 540 O O . LEU A 1 70 ? 18.070 -12.951 -20.405 1.00 83.19 70 LEU A O 1
ATOM 544 N N . ILE A 1 71 ? 16.071 -13.782 -21.021 1.00 84.81 71 ILE A N 1
ATOM 545 C CA . ILE A 1 71 ? 16.503 -15.158 -21.236 1.00 84.81 71 ILE A CA 1
ATOM 546 C C . ILE A 1 71 ? 16.717 -15.363 -22.735 1.00 84.81 71 ILE A C 1
ATOM 548 O O . ILE A 1 71 ? 15.814 -15.167 -23.543 1.00 84.81 71 ILE A O 1
ATOM 552 N N . HIS A 1 72 ? 17.925 -15.765 -23.125 1.00 84.94 72 HIS A N 1
ATOM 553 C CA . HIS A 1 72 ? 18.214 -16.066 -24.525 1.00 84.94 72 HIS A CA 1
ATOM 554 C C . HIS A 1 72 ? 17.594 -17.421 -24.929 1.00 84.94 72 HIS A C 1
ATOM 556 O O . HIS A 1 72 ? 17.712 -18.373 -24.153 1.00 84.94 72 HIS A O 1
ATOM 562 N N . PRO A 1 73 ? 17.026 -17.578 -26.144 1.00 85.25 73 PRO A N 1
ATOM 563 C CA . PRO A 1 73 ? 16.396 -18.831 -26.584 1.00 85.25 73 PRO A CA 1
ATOM 564 C C . PRO A 1 73 ? 17.285 -20.079 -26.504 1.00 85.25 73 PRO A C 1
ATOM 566 O O . PRO A 1 73 ? 16.792 -21.186 -26.309 1.00 85.25 73 PRO A O 1
ATOM 569 N N . SER A 1 74 ? 18.610 -19.916 -26.587 1.00 87.00 74 SER A N 1
ATOM 570 C CA . SER A 1 74 ? 19.566 -21.023 -26.414 1.00 87.00 74 SER A CA 1
ATOM 571 C C . SER A 1 74 ? 19.562 -21.636 -25.008 1.00 87.00 74 SER A C 1
ATOM 573 O O . SER A 1 74 ? 20.094 -22.727 -24.831 1.00 87.00 74 SER A O 1
ATOM 575 N N . LYS A 1 75 ? 18.998 -20.944 -24.010 1.00 86.81 75 LYS A N 1
ATOM 576 C CA . LYS A 1 75 ? 18.898 -21.398 -22.618 1.00 86.81 75 LYS A CA 1
ATOM 577 C C . LYS A 1 75 ? 17.593 -22.146 -22.320 1.00 86.81 75 LYS A C 1
ATOM 579 O O . LYS A 1 75 ? 17.308 -22.426 -21.162 1.00 86.81 75 LYS A O 1
ATOM 584 N N . LEU A 1 76 ? 16.802 -22.504 -23.336 1.00 90.19 76 LEU A N 1
ATOM 585 C CA . LEU A 1 76 ? 15.539 -23.227 -23.145 1.00 90.19 76 LEU A CA 1
ATOM 586 C C . LEU A 1 76 ? 15.714 -24.517 -22.325 1.00 90.19 76 LEU A C 1
ATOM 588 O O . LEU A 1 76 ? 14.981 -24.728 -21.365 1.00 90.19 76 LEU A O 1
ATOM 592 N N . ASN A 1 77 ? 16.728 -25.327 -22.643 1.00 89.38 77 ASN A N 1
ATOM 593 C CA . ASN A 1 77 ? 17.001 -26.577 -21.922 1.00 89.38 77 ASN A CA 1
ATOM 594 C C . ASN A 1 77 ? 17.380 -26.334 -20.450 1.00 89.38 77 ASN A C 1
ATOM 596 O O . ASN A 1 77 ? 17.022 -27.119 -19.578 1.00 89.38 77 ASN A O 1
ATOM 600 N N . GLU A 1 78 ? 18.105 -25.247 -20.170 1.00 89.88 78 GLU A N 1
ATOM 601 C CA . GLU A 1 78 ? 18.467 -24.835 -18.807 1.00 89.88 78 GLU A CA 1
ATOM 602 C C . GLU A 1 78 ? 17.203 -24.447 -18.025 1.00 89.88 78 GLU A C 1
ATOM 604 O O . GLU A 1 78 ? 16.980 -24.938 -16.921 1.00 89.88 78 GLU A O 1
ATOM 609 N N . VAL A 1 79 ? 16.310 -23.661 -18.636 1.00 92.06 79 VAL A N 1
ATOM 610 C CA . VAL A 1 79 ? 15.009 -23.304 -18.050 1.00 92.06 79 VAL A CA 1
ATOM 611 C C . VAL A 1 79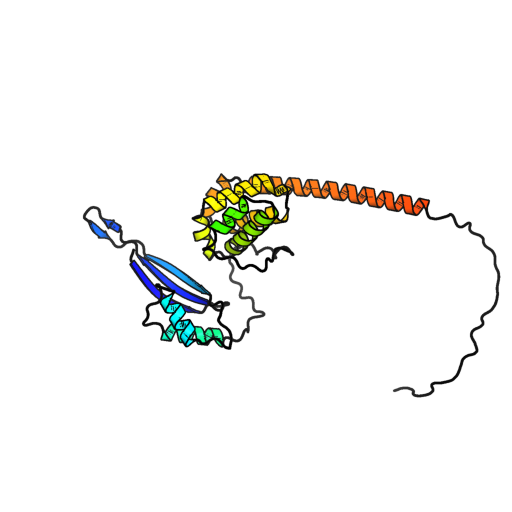 ? 14.160 -24.551 -17.779 1.00 92.06 79 VAL A C 1
ATOM 613 O O . VAL A 1 79 ? 13.631 -24.683 -16.678 1.00 92.06 79 VAL A O 1
ATOM 616 N N . GLU A 1 80 ? 14.062 -25.494 -18.720 1.00 92.69 80 GLU A N 1
ATOM 617 C CA . GLU A 1 80 ? 13.336 -26.759 -18.520 1.00 92.69 80 GLU A CA 1
ATOM 618 C C . GLU A 1 80 ? 13.864 -27.547 -17.313 1.00 92.69 80 GLU A C 1
ATOM 620 O O . GLU A 1 80 ? 13.081 -28.010 -16.483 1.00 92.69 80 GLU A O 1
ATOM 625 N N . GLN A 1 81 ? 15.186 -27.663 -17.169 1.00 90.62 81 GLN A N 1
ATOM 626 C CA . GLN A 1 81 ? 15.803 -28.371 -16.044 1.00 90.62 81 GLN A CA 1
ATOM 627 C C . GLN A 1 81 ? 15.508 -27.699 -14.698 1.00 90.62 81 GLN A C 1
ATOM 629 O O . GLN A 1 81 ? 15.194 -28.384 -13.722 1.00 90.62 81 GLN A O 1
ATOM 634 N N . LEU A 1 82 ? 15.566 -26.366 -14.637 1.00 92.62 82 LEU A N 1
ATOM 635 C CA . LEU A 1 82 ? 15.269 -25.607 -13.419 1.00 92.62 82 LEU A CA 1
ATOM 636 C C . LEU A 1 82 ? 13.782 -25.702 -13.042 1.00 92.62 82 LEU A C 1
ATOM 638 O O . LEU A 1 82 ? 13.448 -25.843 -11.865 1.00 92.62 82 LEU A O 1
ATOM 642 N N . LEU A 1 83 ? 12.886 -25.692 -14.033 1.00 92.12 83 LEU A N 1
ATOM 643 C CA . LEU A 1 83 ? 11.453 -25.918 -13.834 1.00 92.12 83 LEU A CA 1
ATOM 644 C C . LEU A 1 83 ? 11.156 -27.339 -13.343 1.00 92.12 83 LEU A C 1
ATOM 646 O O . LEU A 1 83 ? 10.364 -27.503 -12.415 1.00 92.12 83 LEU A O 1
ATOM 650 N N . TYR A 1 84 ? 11.826 -28.348 -13.905 1.00 91.81 84 TYR A N 1
ATOM 651 C CA . TYR A 1 84 ? 11.737 -29.733 -13.437 1.00 91.81 84 TYR A CA 1
ATOM 652 C C . TYR A 1 84 ? 12.211 -29.872 -11.991 1.00 91.81 84 TYR A C 1
ATOM 654 O O . TYR A 1 84 ? 11.537 -30.481 -11.158 1.00 91.81 84 TYR A O 1
ATOM 662 N N . TYR A 1 85 ? 13.338 -29.241 -11.656 1.00 89.12 85 TYR A N 1
ATOM 663 C CA . TYR A 1 85 ? 13.831 -29.199 -10.285 1.00 89.12 85 TYR A CA 1
ATOM 664 C C . TYR A 1 85 ? 12.812 -28.557 -9.335 1.00 89.12 85 TYR A C 1
ATOM 666 O O . TYR A 1 85 ? 12.529 -29.122 -8.282 1.00 89.12 85 TYR A O 1
ATOM 674 N N . LEU A 1 86 ? 12.222 -27.416 -9.705 1.00 87.50 86 LEU A N 1
ATOM 675 C CA . LEU A 1 86 ? 11.207 -26.733 -8.896 1.00 87.50 86 LEU A CA 1
ATOM 676 C C . LEU A 1 86 ? 9.906 -27.536 -8.749 1.00 87.50 86 LEU A C 1
ATOM 678 O O . LEU A 1 86 ? 9.273 -27.454 -7.698 1.00 87.50 86 LEU A O 1
ATOM 682 N N . GLN A 1 87 ? 9.508 -28.309 -9.764 1.00 87.31 87 GLN A N 1
ATOM 683 C CA . GLN A 1 87 ? 8.330 -29.182 -9.707 1.00 87.31 87 GLN A CA 1
ATOM 684 C C . GLN A 1 87 ? 8.541 -30.347 -8.733 1.00 87.31 87 GLN A C 1
ATOM 686 O O . GLN A 1 87 ? 7.643 -30.677 -7.959 1.00 87.31 87 GLN A O 1
ATOM 691 N N . ASN A 1 88 ? 9.739 -30.936 -8.742 1.00 83.38 88 ASN A N 1
ATOM 692 C CA . ASN A 1 88 ? 10.070 -32.121 -7.948 1.00 83.38 88 ASN A CA 1
ATOM 693 C C . ASN A 1 88 ? 10.679 -31.777 -6.585 1.00 83.38 88 ASN A C 1
ATOM 695 O O . ASN A 1 88 ? 10.996 -32.668 -5.788 1.00 83.38 88 ASN A O 1
ATOM 699 N N . ARG A 1 89 ? 10.850 -30.485 -6.299 1.00 81.31 89 ARG A N 1
ATOM 700 C CA . ARG A 1 89 ? 11.316 -29.998 -5.011 1.00 81.31 89 ARG A CA 1
ATOM 701 C C . ARG A 1 89 ? 10.259 -30.309 -3.956 1.00 81.31 89 ARG A C 1
ATOM 703 O O . ARG A 1 89 ? 9.253 -29.623 -3.840 1.00 81.31 89 ARG A O 1
ATOM 710 N N . ARG A 1 90 ? 10.506 -31.364 -3.180 1.00 59.41 90 ARG A N 1
ATOM 711 C CA . ARG A 1 90 ? 9.728 -31.720 -1.987 1.00 59.41 90 ARG A CA 1
ATOM 712 C C . ARG A 1 90 ? 9.617 -30.481 -1.089 1.00 59.41 90 ARG A C 1
ATOM 714 O O . ARG A 1 90 ? 10.656 -29.895 -0.779 1.00 59.41 90 ARG A O 1
ATOM 721 N N . ASP A 1 91 ? 8.404 -30.130 -0.652 1.00 52.25 91 ASP A N 1
ATOM 722 C CA . ASP A 1 91 ? 8.075 -29.029 0.279 1.00 52.25 91 ASP A CA 1
ATOM 723 C C . ASP A 1 91 ? 8.673 -29.256 1.688 1.00 52.25 91 ASP A C 1
ATOM 725 O O . ASP A 1 91 ? 7.995 -29.302 2.709 1.00 52.25 91 ASP A O 1
ATOM 729 N N . SER A 1 92 ? 9.977 -29.492 1.770 1.00 40.97 92 SER A N 1
ATOM 730 C CA . SER A 1 92 ? 10.700 -29.858 2.984 1.00 40.97 92 SER A CA 1
ATOM 731 C C . SER A 1 92 ? 11.312 -28.630 3.642 1.00 40.97 92 SER A C 1
ATOM 733 O O . SER A 1 92 ? 12.514 -28.620 3.867 1.00 40.97 92 SER A O 1
ATOM 735 N N . LEU A 1 93 ? 10.518 -27.592 3.928 1.00 45.34 93 LEU A N 1
ATOM 736 C CA . LEU A 1 93 ? 10.950 -26.444 4.742 1.00 45.34 93 LEU A CA 1
ATOM 737 C C . LEU A 1 93 ? 9.801 -25.841 5.578 1.00 45.34 93 LEU A C 1
ATOM 739 O O . LEU A 1 93 ? 9.686 -24.627 5.711 1.00 45.34 93 LEU A O 1
ATOM 743 N N . SER A 1 94 ? 9.003 -26.679 6.245 1.00 41.44 94 SER A N 1
ATOM 744 C CA . SER A 1 94 ? 8.506 -26.306 7.573 1.00 41.44 94 SER A CA 1
ATOM 745 C C . SER A 1 94 ? 9.661 -26.486 8.567 1.00 41.44 94 SER A C 1
ATOM 747 O O . SER A 1 94 ? 9.992 -27.606 8.953 1.00 41.44 94 SER A O 1
ATOM 749 N N . GLY A 1 95 ? 10.307 -25.388 8.955 1.00 43.19 95 GLY A N 1
ATOM 750 C CA . GLY A 1 95 ? 11.274 -25.369 10.052 1.00 43.19 95 GLY A CA 1
ATOM 751 C C . GLY A 1 95 ? 12.725 -25.633 9.650 1.00 43.19 95 GLY A C 1
ATOM 752 O O . GLY A 1 95 ? 13.198 -26.766 9.651 1.00 43.19 95 GLY A O 1
ATOM 753 N N . LYS A 1 96 ? 13.469 -24.547 9.424 1.00 36.44 96 LYS A N 1
ATOM 754 C CA . LYS A 1 96 ? 14.761 -24.304 10.085 1.00 36.44 96 LYS A CA 1
ATOM 755 C C . LYS A 1 96 ? 15.228 -22.888 9.785 1.00 36.44 96 LYS A C 1
ATOM 757 O O . LYS A 1 96 ? 15.670 -22.573 8.685 1.00 36.44 96 LYS A O 1
ATOM 762 N N . GLU A 1 97 ? 15.134 -22.061 10.817 1.00 44.88 97 GLU A N 1
ATOM 763 C CA . GLU A 1 97 ? 15.812 -20.781 10.920 1.00 44.88 97 GLU A CA 1
ATOM 764 C C . GLU A 1 97 ? 17.299 -20.950 10.575 1.00 44.88 97 GLU A C 1
ATOM 766 O O . GLU A 1 97 ? 18.032 -21.693 11.234 1.00 44.88 97 GLU A O 1
ATOM 771 N N . LYS A 1 98 ? 17.772 -20.211 9.574 1.00 41.66 98 LYS A N 1
ATOM 772 C CA . LYS A 1 98 ? 19.163 -19.772 9.539 1.00 41.66 98 LYS A CA 1
ATOM 773 C C . LYS A 1 98 ? 19.165 -18.261 9.692 1.00 41.66 98 LYS A C 1
ATOM 775 O O . LYS A 1 98 ? 18.781 -17.525 8.795 1.00 41.66 98 LYS A O 1
ATOM 780 N N . LYS A 1 99 ? 19.574 -17.845 10.892 1.00 44.72 99 LYS A N 1
ATOM 781 C CA . LYS A 1 99 ? 19.938 -16.478 11.260 1.00 44.72 99 LYS A CA 1
ATOM 782 C C . LYS A 1 99 ? 20.911 -15.901 10.232 1.00 44.72 99 LYS A C 1
ATOM 784 O O . LYS A 1 99 ? 22.096 -16.217 10.280 1.00 44.72 99 LYS A O 1
ATOM 789 N N . GLU A 1 100 ? 20.433 -14.973 9.419 1.00 38.28 100 GLU A N 1
ATOM 790 C CA . GLU A 1 100 ? 21.254 -13.865 8.946 1.00 38.28 100 GLU A CA 1
ATOM 791 C C . GLU A 1 100 ? 20.807 -12.601 9.673 1.00 38.28 100 GLU A C 1
ATOM 793 O O . GLU A 1 100 ? 19.629 -12.242 9.709 1.00 38.28 100 GLU A O 1
ATOM 798 N N . LYS A 1 101 ? 21.769 -11.959 10.338 1.00 41.41 101 LYS A N 1
ATOM 799 C CA . LYS A 1 101 ? 21.592 -10.676 11.013 1.00 41.41 101 LYS A CA 1
ATOM 800 C C . LYS A 1 101 ? 21.400 -9.596 9.945 1.00 41.41 101 LYS A C 1
ATOM 802 O O . LYS A 1 101 ? 22.361 -8.937 9.570 1.00 41.41 101 LYS A O 1
ATOM 807 N N . SER A 1 102 ? 20.171 -9.408 9.475 1.00 40.22 102 SER A N 1
ATOM 808 C CA . SER A 1 102 ? 19.763 -8.145 8.862 1.00 40.22 102 SER A CA 1
ATOM 809 C C . SER A 1 102 ? 19.006 -7.338 9.911 1.00 40.22 102 SER A C 1
ATOM 811 O O . SER A 1 102 ? 18.112 -7.843 10.588 1.00 40.22 102 SER A O 1
ATOM 813 N N . SER A 1 103 ? 19.413 -6.090 10.098 1.00 43.41 103 SER A N 1
ATOM 814 C CA . SER A 1 103 ? 18.758 -5.088 10.935 1.00 43.41 103 SER A CA 1
ATOM 815 C C . SER A 1 103 ? 17.446 -4.618 10.295 1.00 43.41 103 SER A C 1
ATOM 817 O O . SER A 1 103 ? 17.260 -3.427 10.061 1.00 43.41 103 SER A O 1
ATOM 819 N N . LYS A 1 104 ? 16.561 -5.553 9.940 1.00 50.91 104 LYS A N 1
ATOM 820 C CA . LYS A 1 104 ? 15.208 -5.251 9.481 1.00 50.91 104 LYS A CA 1
ATOM 821 C C . LYS A 1 104 ? 14.272 -5.262 10.693 1.00 50.91 104 LYS A C 1
ATOM 823 O O . LYS A 1 104 ? 14.417 -6.144 11.548 1.00 50.91 104 LYS A O 1
ATOM 828 N N . PRO A 1 105 ? 13.337 -4.305 10.809 1.00 51.75 105 PRO A N 1
ATOM 829 C CA . PRO A 1 105 ? 12.231 -4.453 11.743 1.00 51.75 105 PRO A CA 1
ATOM 830 C C . PRO A 1 105 ? 11.548 -5.793 11.454 1.00 51.75 105 PRO A C 1
ATOM 832 O O . PRO A 1 105 ? 11.367 -6.152 10.293 1.00 51.75 105 PRO A O 1
ATOM 835 N N . LYS A 1 106 ? 11.224 -6.560 12.498 1.00 48.34 106 LYS A N 1
ATOM 836 C CA . LYS A 1 106 ? 10.397 -7.759 12.336 1.00 48.34 106 LYS A CA 1
ATOM 837 C C . LYS A 1 106 ? 9.060 -7.319 11.749 1.00 48.34 106 LYS A C 1
ATOM 839 O O . LYS A 1 106 ? 8.473 -6.379 12.286 1.00 48.34 106 LYS A O 1
ATOM 844 N N . ASP A 1 107 ? 8.606 -7.987 10.694 1.00 51.09 107 ASP A N 1
ATOM 845 C CA . ASP A 1 107 ? 7.268 -7.756 10.162 1.00 51.09 107 ASP A CA 1
ATOM 846 C C . ASP A 1 107 ? 6.258 -7.944 11.302 1.00 51.09 107 ASP A C 1
ATOM 848 O O . ASP A 1 107 ? 6.293 -8.982 11.981 1.00 51.09 107 ASP A O 1
ATOM 852 N N . PRO A 1 108 ? 5.407 -6.943 11.592 1.00 54.59 108 PRO A N 1
ATOM 853 C CA . PRO A 1 108 ? 4.292 -7.174 12.487 1.00 54.59 108 PRO A CA 1
ATOM 854 C C . PRO A 1 108 ? 3.430 -8.297 11.888 1.00 54.59 108 PRO A C 1
ATOM 856 O O . PRO A 1 108 ? 3.278 -8.362 10.664 1.00 54.59 108 PRO A O 1
ATOM 859 N N . PRO A 1 109 ? 2.895 -9.210 12.717 1.00 49.09 109 PRO A N 1
ATOM 860 C CA . PRO A 1 109 ? 1.972 -10.224 12.226 1.00 49.09 109 PRO A CA 1
ATOM 861 C C . PRO A 1 109 ? 0.831 -9.536 11.457 1.00 49.09 109 PRO A C 1
ATOM 863 O O . PRO A 1 109 ? 0.404 -8.454 11.879 1.00 49.09 109 PRO A O 1
ATOM 866 N N . PRO A 1 110 ? 0.350 -10.117 10.339 1.00 54.25 110 PRO A N 1
ATOM 867 C CA . PRO A 1 110 ? -0.800 -9.580 9.626 1.00 54.25 110 PRO A CA 1
ATOM 868 C C . PRO A 1 110 ? -1.941 -9.353 10.618 1.00 54.25 110 PRO A C 1
ATOM 870 O O . PRO A 1 110 ? -2.270 -10.246 11.397 1.00 54.25 110 PRO A O 1
ATOM 873 N N . PHE A 1 111 ? -2.505 -8.146 10.631 1.00 51.66 111 PHE A N 1
ATOM 874 C CA . PHE A 1 111 ? -3.708 -7.876 11.410 1.00 51.66 111 PHE A CA 1
ATOM 875 C C . PHE A 1 111 ? -4.822 -8.799 10.894 1.00 51.66 111 PHE A C 1
ATOM 877 O O . PHE A 1 111 ? -5.061 -8.846 9.683 1.00 51.66 111 PHE A O 1
ATOM 884 N N . GLU A 1 112 ? -5.455 -9.561 11.791 1.00 42.50 112 GLU A N 1
ATOM 885 C CA . GLU A 1 112 ? -6.574 -10.451 11.455 1.00 42.50 112 GLU A CA 1
ATOM 886 C C . GLU A 1 112 ? -7.657 -9.650 10.713 1.00 42.50 112 GLU A C 1
ATOM 888 O O . GLU A 1 112 ? -8.199 -8.687 11.253 1.00 42.50 112 GLU A O 1
ATOM 893 N N . GLY A 1 113 ? -7.942 -10.028 9.461 1.00 49.88 113 GLY A N 1
ATOM 894 C CA . GLY A 1 113 ? -8.973 -9.399 8.622 1.00 49.88 113 GLY A CA 1
ATOM 895 C C . GLY A 1 113 ? -8.485 -8.722 7.335 1.00 49.88 113 GLY A C 1
ATOM 896 O O . GLY A 1 113 ? -9.319 -8.369 6.516 1.00 49.88 113 GLY A O 1
ATOM 897 N N . MET A 1 114 ? -7.172 -8.586 7.105 1.00 54.00 114 MET A N 1
ATOM 898 C CA . MET A 1 114 ? -6.611 -7.961 5.884 1.00 54.00 114 MET A CA 1
ATOM 899 C C . MET A 1 114 ? -6.381 -8.929 4.697 1.00 54.00 114 MET A C 1
ATOM 901 O O . MET A 1 114 ? -5.587 -8.638 3.797 1.00 54.00 114 MET A O 1
ATOM 905 N N . GLU A 1 115 ? -7.003 -10.110 4.689 1.00 55.47 115 GLU A N 1
ATOM 906 C CA . GLU A 1 115 ? -6.887 -11.059 3.572 1.00 55.47 115 GLU A CA 1
ATOM 907 C C . GLU A 1 115 ? -8.069 -10.876 2.620 1.00 55.47 115 GLU A C 1
ATOM 909 O O . GLU A 1 115 ? -9.175 -11.343 2.873 1.00 55.47 115 GLU A O 1
ATOM 914 N N . ILE A 1 116 ? -7.826 -10.161 1.523 1.00 66.31 116 ILE A N 1
ATOM 915 C CA . ILE A 1 116 ? -8.702 -10.192 0.352 1.00 66.31 116 ILE A CA 1
ATOM 916 C C . ILE A 1 116 ? -8.288 -11.378 -0.532 1.00 66.31 116 ILE A C 1
ATOM 918 O O . ILE A 1 116 ? -7.095 -11.616 -0.717 1.00 66.31 116 ILE A O 1
ATOM 922 N N . ASP A 1 117 ? -9.262 -12.103 -1.093 1.00 68.88 117 ASP A N 1
ATOM 923 C CA . ASP A 1 117 ? -9.019 -13.252 -1.990 1.00 68.88 117 ASP A CA 1
ATOM 924 C C . ASP A 1 117 ? -8.309 -12.846 -3.299 1.00 68.88 117 ASP A C 1
ATOM 926 O O . ASP A 1 117 ? -7.751 -13.674 -4.024 1.00 68.88 117 ASP A O 1
ATOM 930 N N . GLU A 1 118 ? -8.337 -11.552 -3.617 1.00 78.00 118 GLU A N 1
ATOM 931 C CA . GLU A 1 118 ? -7.734 -10.968 -4.807 1.00 78.00 118 GLU A CA 1
ATOM 932 C C . GLU A 1 118 ? -6.215 -10.836 -4.660 1.00 78.00 118 GLU A C 1
ATOM 934 O O . GLU A 1 118 ? -5.700 -10.359 -3.648 1.00 78.00 118 GLU A O 1
ATOM 939 N N . VAL A 1 119 ? -5.486 -11.224 -5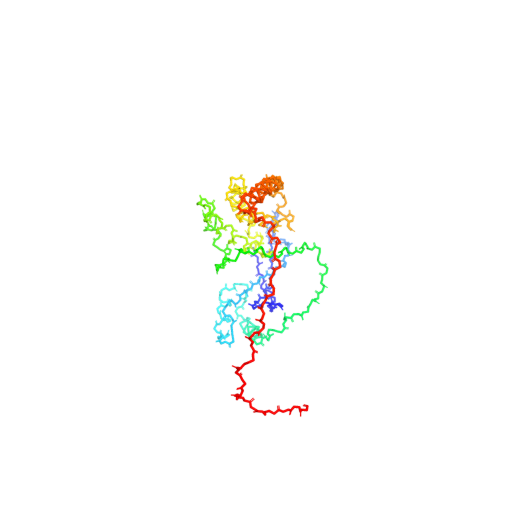.710 1.00 81.69 119 VAL A N 1
ATOM 940 C CA . VAL A 1 119 ? -4.022 -11.133 -5.761 1.00 81.69 119 VAL A CA 1
ATOM 941 C C . VAL A 1 119 ? -3.620 -9.905 -6.563 1.00 81.69 119 VAL A C 1
ATOM 943 O O . VAL A 1 119 ? -3.871 -9.847 -7.767 1.00 81.69 119 VAL A O 1
ATOM 946 N N . ALA A 1 120 ? -2.938 -8.963 -5.916 1.00 88.00 120 ALA A N 1
ATOM 947 C CA . ALA A 1 120 ? -2.497 -7.737 -6.563 1.00 88.00 120 ALA A CA 1
ATOM 948 C C . ALA A 1 120 ? -1.403 -7.976 -7.620 1.00 88.00 120 ALA A C 1
ATOM 950 O O . ALA A 1 120 ? -0.541 -8.857 -7.499 1.00 88.00 120 ALA A O 1
ATOM 951 N N . ASN A 1 121 ? -1.409 -7.138 -8.651 1.00 87.38 121 ASN A N 1
ATOM 952 C CA . ASN A 1 121 ? -0.459 -7.148 -9.753 1.00 87.38 121 ASN A CA 1
ATOM 953 C C . ASN A 1 121 ? 0.009 -5.716 -10.030 1.00 87.38 121 ASN A C 1
ATOM 955 O O . ASN A 1 121 ? -0.791 -4.796 -10.138 1.00 87.38 121 ASN A O 1
ATOM 959 N N . ILE A 1 122 ? 1.325 -5.531 -10.136 1.00 87.44 122 ILE A N 1
ATOM 960 C CA . ILE A 1 122 ? 1.948 -4.205 -10.254 1.00 87.44 122 ILE A CA 1
ATOM 961 C C . ILE A 1 122 ? 1.553 -3.466 -11.541 1.00 87.44 122 ILE A C 1
ATOM 963 O O . ILE A 1 122 ? 1.601 -2.244 -11.585 1.00 87.44 122 ILE A O 1
ATOM 967 N N . ASN A 1 123 ? 1.116 -4.196 -12.571 1.00 88.69 123 ASN A N 1
ATOM 968 C CA . ASN A 1 123 ? 0.674 -3.597 -13.831 1.00 88.69 123 ASN A CA 1
ATOM 969 C C . ASN A 1 123 ? -0.717 -2.951 -13.737 1.00 88.69 123 ASN A C 1
ATOM 971 O O . ASN A 1 123 ? -1.053 -2.142 -14.592 1.00 88.69 123 ASN A O 1
ATOM 975 N N . ASP A 1 124 ? -1.493 -3.279 -12.702 1.00 91.75 124 ASP A N 1
ATOM 976 C CA . ASP A 1 124 ? -2.881 -2.830 -12.541 1.00 91.75 124 ASP A CA 1
ATOM 977 C C . ASP A 1 124 ? -2.961 -1.641 -11.552 1.00 91.75 124 ASP A C 1
ATOM 979 O O . ASP A 1 124 ? -3.997 -1.357 -10.956 1.00 91.75 124 ASP A O 1
ATOM 983 N N . MET A 1 125 ? -1.838 -0.934 -11.348 1.00 92.44 125 MET A N 1
ATOM 984 C CA . MET A 1 125 ? -1.726 0.167 -10.384 1.00 92.44 125 MET A CA 1
ATOM 985 C C . MET A 1 125 ? -2.706 1.310 -10.650 1.00 92.44 125 MET A C 1
ATOM 987 O O . MET A 1 125 ? -3.226 1.875 -9.690 1.00 92.44 125 MET A O 1
ATOM 991 N N . ASP A 1 126 ? -2.973 1.640 -11.914 1.00 93.94 126 ASP A N 1
ATOM 992 C CA . ASP A 1 126 ? -3.915 2.704 -12.275 1.00 93.94 126 ASP A CA 1
ATOM 993 C C . ASP A 1 126 ? -5.332 2.385 -11.772 1.00 93.94 126 ASP A C 1
ATOM 995 O O . ASP A 1 126 ? -5.967 3.235 -11.149 1.00 93.94 126 ASP A O 1
ATOM 999 N N . GLU A 1 127 ? -5.779 1.133 -11.913 1.00 95.69 127 GLU A N 1
ATOM 1000 C CA . GLU A 1 127 ? -7.081 0.675 -11.408 1.00 95.69 127 GLU A CA 1
ATOM 1001 C C . GLU A 1 127 ? -7.153 0.790 -9.878 1.00 95.69 127 GLU A C 1
ATOM 1003 O O . GLU A 1 127 ? -8.160 1.212 -9.308 1.00 95.69 127 GLU A O 1
ATOM 1008 N N . TYR A 1 128 ? -6.062 0.462 -9.180 1.00 96.50 128 TYR A N 1
ATOM 1009 C CA . TYR A 1 128 ? -6.025 0.561 -7.719 1.00 96.50 128 TYR A CA 1
ATOM 1010 C C . TYR A 1 128 ? -6.036 2.014 -7.239 1.00 96.50 128 TYR A C 1
ATOM 1012 O O . TYR A 1 128 ? -6.583 2.305 -6.175 1.00 96.50 128 TYR A O 1
ATOM 1020 N N . ILE A 1 129 ? -5.430 2.923 -8.009 1.00 96.62 129 ILE A N 1
ATOM 1021 C CA . ILE A 1 129 ? -5.441 4.362 -7.741 1.00 96.62 129 ILE A CA 1
ATOM 1022 C C . ILE A 1 129 ? -6.846 4.929 -7.953 1.00 96.62 129 ILE A C 1
ATOM 1024 O O . ILE A 1 129 ? -7.281 5.727 -7.125 1.00 96.62 129 ILE A O 1
ATOM 1028 N N . GLU A 1 130 ? -7.566 4.511 -8.997 1.00 97.31 130 GLU A N 1
ATOM 1029 C CA . GLU A 1 130 ? -8.953 4.931 -9.250 1.00 97.31 130 GLU A CA 1
ATOM 1030 C C . GLU A 1 130 ? -9.864 4.622 -8.054 1.00 97.31 130 GLU A C 1
ATOM 1032 O O . GLU A 1 130 ? -10.566 5.513 -7.575 1.00 97.31 130 GLU A O 1
ATOM 1037 N N . LEU A 1 131 ? -9.742 3.428 -7.461 1.00 97.50 131 LEU A N 1
ATOM 1038 C CA . LEU A 1 131 ? -10.485 3.048 -6.249 1.00 97.50 131 LEU A CA 1
ATOM 1039 C C . LEU A 1 131 ? -10.262 4.008 -5.062 1.00 97.50 131 LEU A C 1
ATOM 1041 O O . LEU A 1 131 ? -11.122 4.132 -4.191 1.00 97.50 131 LEU A O 1
ATOM 1045 N N . LEU A 1 132 ? -9.131 4.726 -5.005 1.00 97.62 132 LEU A N 1
ATOM 1046 C CA . LEU A 1 132 ? -8.852 5.702 -3.941 1.00 97.62 132 LEU A CA 1
ATOM 1047 C C . LEU A 1 132 ? -9.655 7.014 -4.076 1.00 97.62 132 LEU A C 1
ATOM 1049 O O . LEU A 1 132 ? -9.626 7.854 -3.163 1.00 97.62 132 LEU A O 1
ATOM 1053 N N . TYR A 1 133 ? -10.351 7.217 -5.195 1.00 96.50 133 TYR A N 1
ATOM 1054 C CA . TYR A 1 133 ? -11.220 8.372 -5.441 1.00 96.50 133 TYR A CA 1
ATOM 1055 C C . TYR A 1 133 ? -12.703 8.087 -5.185 1.00 96.50 133 TYR A C 1
ATOM 1057 O O . TYR A 1 133 ? -13.468 9.039 -5.042 1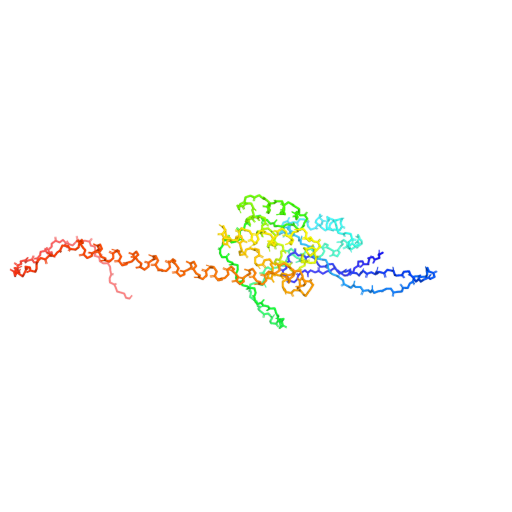.00 96.50 133 TYR A O 1
ATOM 1065 N N . GLU A 1 134 ? -13.073 6.816 -5.046 1.00 96.56 134 GLU A N 1
ATOM 1066 C CA . GLU A 1 134 ? -14.443 6.355 -4.812 1.00 96.56 134 GLU A CA 1
ATOM 1067 C C . GLU A 1 134 ? -14.816 6.369 -3.309 1.00 96.56 134 GLU A C 1
ATOM 1069 O O . GLU A 1 134 ? -14.248 7.114 -2.493 1.00 96.56 134 GLU A O 1
ATOM 1074 N N . ASP A 1 135 ? -15.801 5.560 -2.920 1.00 96.69 135 ASP A N 1
ATOM 1075 C CA . ASP A 1 135 ? -16.298 5.464 -1.550 1.00 96.69 135 ASP A CA 1
ATOM 1076 C C . ASP A 1 135 ? -15.355 4.674 -0.618 1.00 96.69 135 ASP A C 1
ATOM 1078 O O . ASP A 1 135 ? -14.368 4.059 -1.023 1.00 96.69 135 ASP A O 1
ATOM 1082 N N . ILE A 1 136 ? -15.641 4.694 0.691 1.00 96.94 136 ILE A N 1
ATOM 1083 C CA . ILE A 1 136 ? -14.802 4.043 1.716 1.00 96.94 136 ILE A CA 1
ATOM 1084 C C . ILE A 1 136 ? -14.539 2.546 1.448 1.00 96.94 136 ILE A C 1
ATOM 1086 O O . ILE A 1 136 ? -13.388 2.141 1.616 1.00 96.94 136 ILE A O 1
ATOM 1090 N N . PRO A 1 137 ? -15.518 1.715 1.038 1.00 95.50 137 PRO A N 1
ATOM 1091 C CA . PRO A 1 137 ? -15.258 0.305 0.736 1.00 95.50 137 PRO A CA 1
ATOM 1092 C C . PRO A 1 137 ? -14.253 0.115 -0.409 1.00 95.50 137 PRO A C 1
ATOM 1094 O O . PRO A 1 137 ? -13.337 -0.701 -0.297 1.00 95.50 137 PRO A O 1
ATOM 1097 N N . ASP A 1 138 ? -14.370 0.912 -1.470 1.00 96.56 138 ASP A N 1
ATOM 1098 C CA . ASP A 1 138 ? -13.458 0.873 -2.614 1.00 96.56 138 ASP A CA 1
ATOM 1099 C C . ASP A 1 138 ? -12.062 1.358 -2.224 1.00 96.56 138 ASP A C 1
ATOM 1101 O O . ASP A 1 138 ? -11.070 0.696 -2.528 1.00 96.56 138 ASP A O 1
ATOM 1105 N N . LYS A 1 139 ? -11.966 2.427 -1.425 1.00 97.75 139 LYS A N 1
ATOM 1106 C CA . LYS A 1 139 ? -10.697 2.890 -0.842 1.00 97.75 139 LYS A CA 1
ATOM 1107 C C . LYS A 1 139 ? -10.019 1.812 0.001 1.00 97.75 139 LYS A C 1
ATOM 1109 O O . LYS A 1 139 ? -8.798 1.642 -0.079 1.00 97.75 139 LYS A O 1
ATOM 1114 N N . VAL A 1 140 ? -10.780 1.081 0.820 1.00 96.31 140 VAL A N 1
ATOM 1115 C CA . VAL A 1 140 ? -10.258 -0.046 1.613 1.00 96.31 140 VAL A CA 1
ATOM 1116 C C . VAL A 1 140 ? -9.699 -1.120 0.682 1.00 96.31 140 VAL A C 1
ATOM 1118 O O . VAL A 1 140 ? -8.547 -1.516 0.852 1.00 96.31 140 VAL A O 1
ATOM 1121 N N . ARG A 1 141 ? -10.446 -1.511 -0.355 1.00 95.44 141 ARG A N 1
ATOM 1122 C CA . ARG A 1 141 ? -10.001 -2.504 -1.343 1.00 95.44 141 ARG A CA 1
ATOM 1123 C C . ARG A 1 141 ? -8.755 -2.056 -2.112 1.00 95.44 141 ARG A C 1
ATOM 1125 O O . ARG A 1 141 ? -7.767 -2.787 -2.145 1.00 95.44 141 ARG A O 1
ATOM 1132 N N . GLY A 1 142 ? -8.761 -0.852 -2.681 1.00 96.56 142 GLY A N 1
ATOM 1133 C CA . GLY A 1 142 ? -7.631 -0.297 -3.430 1.00 96.56 142 GLY A CA 1
ATOM 1134 C C . GLY A 1 142 ? -6.373 -0.180 -2.569 1.00 96.56 142 GLY A C 1
ATOM 1135 O O . GLY A 1 142 ? -5.295 -0.625 -2.964 1.00 96.56 142 GLY A O 1
ATOM 1136 N N . SER A 1 143 ? -6.507 0.323 -1.337 1.00 96.94 143 SER A N 1
ATOM 1137 C CA . SER A 1 143 ? -5.381 0.386 -0.395 1.00 96.94 143 SER A CA 1
ATOM 1138 C C . SER A 1 143 ? -4.873 -0.999 0.027 1.00 96.94 143 SER A C 1
ATOM 1140 O O . SER A 1 143 ? -3.665 -1.167 0.178 1.00 96.94 143 SER A O 1
ATOM 1142 N N . ALA A 1 144 ? -5.739 -2.007 0.165 1.00 95.69 144 ALA A N 1
ATOM 1143 C CA . ALA A 1 144 ? -5.329 -3.378 0.471 1.00 95.69 144 ALA A CA 1
ATOM 1144 C C . ALA A 1 144 ? -4.529 -4.015 -0.682 1.00 95.69 144 ALA A C 1
ATOM 1146 O O . ALA A 1 144 ? -3.496 -4.646 -0.439 1.00 95.69 144 ALA A O 1
ATOM 1147 N N . LEU A 1 145 ? -4.948 -3.805 -1.935 1.00 95.38 145 LEU A N 1
ATOM 1148 C CA . LEU A 1 145 ? -4.228 -4.273 -3.127 1.00 95.38 145 LEU A CA 1
ATOM 1149 C C . LEU A 1 145 ? -2.852 -3.602 -3.252 1.00 95.38 145 LEU A C 1
ATOM 1151 O O . LEU A 1 145 ? -1.839 -4.283 -3.430 1.00 95.38 145 LEU A O 1
ATOM 1155 N N . ILE A 1 146 ? -2.773 -2.285 -3.044 1.00 95.94 146 ILE A N 1
ATOM 1156 C CA . ILE A 1 146 ? -1.487 -1.569 -3.030 1.00 95.94 146 ILE A CA 1
ATOM 1157 C C . ILE A 1 146 ? -0.603 -2.053 -1.870 1.00 95.94 146 ILE A C 1
ATOM 1159 O O . ILE A 1 146 ? 0.605 -2.227 -2.042 1.00 95.94 146 ILE A O 1
ATOM 1163 N N . LEU A 1 147 ? -1.179 -2.341 -0.699 1.00 95.25 147 LEU A N 1
ATOM 1164 C CA . LEU A 1 147 ? -0.439 -2.897 0.435 1.00 95.25 147 LEU A CA 1
ATOM 1165 C C . LEU A 1 147 ? 0.130 -4.287 0.130 1.00 95.25 147 LEU A C 1
ATOM 1167 O O . LEU A 1 147 ? 1.260 -4.581 0.525 1.00 95.25 147 LEU A O 1
ATOM 1171 N N . GLN A 1 148 ? -0.603 -5.153 -0.576 1.00 92.88 148 GLN A N 1
ATOM 1172 C CA . GLN A 1 148 ? -0.048 -6.430 -1.037 1.00 92.88 148 GLN A CA 1
ATOM 1173 C C . GLN A 1 148 ? 1.216 -6.220 -1.877 1.00 92.88 148 GLN A C 1
ATOM 1175 O O . GLN A 1 148 ? 2.208 -6.920 -1.666 1.00 92.88 148 GLN A O 1
ATOM 1180 N N . LEU A 1 149 ? 1.209 -5.231 -2.775 1.00 91.62 149 LEU A N 1
ATOM 1181 C CA . LEU A 1 149 ? 2.373 -4.908 -3.596 1.00 91.62 149 LEU A CA 1
ATOM 1182 C C . LEU A 1 149 ? 3.522 -4.335 -2.764 1.00 91.62 149 LEU A C 1
ATOM 1184 O O . LEU A 1 149 ? 4.654 -4.783 -2.932 1.00 91.62 149 LEU A O 1
ATOM 1188 N N . ALA A 1 150 ? 3.236 -3.403 -1.851 1.00 91.94 150 ALA A N 1
AT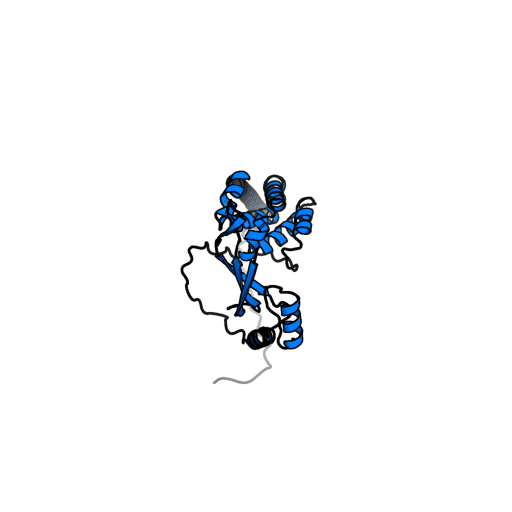OM 1189 C CA . ALA A 1 150 ? 4.237 -2.726 -1.024 1.00 91.94 150 ALA A CA 1
ATOM 1190 C C . ALA A 1 150 ? 4.934 -3.658 -0.017 1.00 91.94 150 ALA A C 1
ATOM 1192 O O . ALA A 1 150 ? 6.075 -3.411 0.375 1.00 91.94 150 ALA A O 1
ATOM 1193 N N . ARG A 1 151 ? 4.286 -4.759 0.384 1.00 88.25 151 ARG A N 1
ATOM 1194 C CA . ARG A 1 151 ? 4.910 -5.788 1.231 1.00 88.25 151 ARG A CA 1
ATOM 1195 C C . ARG A 1 151 ? 6.026 -6.558 0.524 1.00 88.25 151 ARG A C 1
ATOM 1197 O O . ARG A 1 151 ? 6.849 -7.162 1.205 1.00 88.25 151 ARG A O 1
ATOM 1204 N N . ASN A 1 152 ? 6.077 -6.537 -0.809 1.00 83.56 152 ASN A N 1
ATOM 1205 C CA . ASN A 1 152 ? 7.177 -7.119 -1.568 1.00 83.56 152 ASN A CA 1
ATOM 1206 C C . ASN A 1 152 ? 8.244 -6.047 -1.878 1.00 83.56 152 ASN A C 1
ATOM 1208 O O . ASN A 1 152 ? 7.978 -5.167 -2.698 1.00 83.56 152 ASN A O 1
ATOM 1212 N N . PRO A 1 153 ? 9.458 -6.125 -1.296 1.00 81.31 153 PRO A N 1
ATOM 1213 C CA . PRO A 1 153 ? 10.512 -5.131 -1.503 1.00 81.31 153 PRO A CA 1
ATOM 1214 C C . PRO A 1 153 ? 10.881 -4.881 -2.969 1.00 81.31 153 PRO A C 1
ATOM 1216 O O . PRO A 1 153 ? 11.224 -3.756 -3.321 1.00 81.31 153 PRO A O 1
ATOM 1219 N N . ASP A 1 154 ? 10.772 -5.900 -3.824 1.00 84.50 154 ASP A N 1
ATOM 1220 C CA . ASP A 1 154 ? 11.113 -5.804 -5.250 1.00 84.50 154 ASP A CA 1
ATOM 1221 C C . ASP A 1 154 ? 10.166 -4.880 -6.024 1.00 84.50 154 ASP A C 1
ATOM 1223 O O . ASP A 1 154 ? 10.557 -4.270 -7.015 1.00 84.50 154 ASP A O 1
ATOM 1227 N N . ASN A 1 155 ? 8.923 -4.744 -5.556 1.00 87.69 155 ASN A N 1
ATOM 1228 C CA . ASN A 1 155 ? 7.934 -3.872 -6.182 1.00 87.69 155 ASN A CA 1
ATOM 1229 C C . ASN A 1 155 ? 8.135 -2.403 -5.788 1.00 87.69 155 ASN A C 1
ATOM 1231 O O . ASN A 1 155 ? 7.544 -1.519 -6.401 1.00 87.69 155 ASN A O 1
ATOM 1235 N N . LEU A 1 156 ? 8.925 -2.116 -4.748 1.00 86.06 156 LEU A N 1
ATOM 1236 C CA . LEU A 1 156 ? 9.010 -0.770 -4.187 1.00 86.06 156 LEU A CA 1
ATOM 1237 C C . LEU A 1 156 ? 9.634 0.224 -5.166 1.00 86.06 156 LEU A C 1
ATOM 1239 O O . LEU A 1 156 ? 9.138 1.337 -5.274 1.00 86.06 156 LEU A O 1
ATOM 1243 N N . GLU A 1 157 ? 10.666 -0.161 -5.919 1.00 84.12 157 GLU A N 1
ATOM 1244 C CA . GLU A 1 157 ? 11.274 0.736 -6.915 1.00 84.12 157 GLU A CA 1
ATOM 1245 C C . GLU A 1 157 ? 10.258 1.146 -7.998 1.00 84.12 157 GLU A C 1
ATOM 1247 O O . GLU A 1 157 ? 10.230 2.302 -8.407 1.00 84.12 157 GLU A O 1
ATOM 1252 N N . GLU A 1 158 ? 9.362 0.241 -8.399 1.00 85.81 158 GLU A N 1
ATOM 1253 C CA . GLU A 1 158 ? 8.285 0.532 -9.354 1.00 85.81 158 GLU A CA 1
ATOM 1254 C C . GLU A 1 158 ? 7.152 1.357 -8.721 1.00 85.81 158 GLU A C 1
ATOM 1256 O O . GLU A 1 158 ? 6.654 2.309 -9.321 1.00 85.81 158 GLU A O 1
ATOM 1261 N N . LEU A 1 159 ? 6.792 1.073 -7.466 1.00 88.56 159 LEU A N 1
ATOM 1262 C CA . LEU A 1 159 ? 5.832 1.880 -6.705 1.00 88.56 159 LEU A CA 1
ATOM 1263 C C . LEU A 1 159 ? 6.335 3.309 -6.459 1.00 88.56 159 LEU A C 1
ATOM 1265 O O . LEU A 1 159 ? 5.531 4.237 -6.428 1.00 88.56 159 LEU A O 1
ATOM 1269 N N . LEU A 1 160 ? 7.650 3.508 -6.323 1.00 84.50 160 LEU A N 1
ATOM 1270 C CA . LEU A 1 160 ? 8.260 4.832 -6.182 1.00 84.50 160 LEU A CA 1
ATOM 1271 C C . LEU A 1 160 ? 8.039 5.701 -7.425 1.00 84.50 160 LEU A C 1
ATOM 1273 O O . LEU A 1 160 ? 7.849 6.907 -7.292 1.00 84.50 160 LEU A O 1
ATOM 1277 N N . LEU A 1 161 ? 8.048 5.098 -8.618 1.00 86.38 161 LEU A N 1
ATOM 1278 C CA . LEU A 1 161 ? 7.804 5.806 -9.881 1.00 86.38 161 LEU A CA 1
ATOM 1279 C C . LEU A 1 161 ? 6.344 6.260 -10.022 1.00 86.38 161 LEU A C 1
ATOM 1281 O O . LEU A 1 161 ? 6.051 7.164 -10.802 1.00 86.38 161 LEU A O 1
ATOM 1285 N N . ASN A 1 162 ? 5.434 5.671 -9.245 1.00 88.31 162 ASN A N 1
ATOM 1286 C CA . ASN A 1 162 ? 4.020 6.018 -9.221 1.00 88.31 162 ASN A CA 1
ATOM 1287 C C . ASN A 1 162 ? 3.742 7.135 -8.199 1.00 88.31 162 ASN A C 1
ATOM 1289 O O . ASN A 1 162 ? 3.049 6.940 -7.197 1.00 88.31 162 ASN A O 1
ATOM 1293 N N . GLU A 1 163 ? 4.259 8.340 -8.460 1.00 87.88 163 GLU A N 1
ATOM 1294 C CA . GLU A 1 163 ? 4.074 9.503 -7.575 1.00 87.88 163 GLU A CA 1
ATOM 1295 C C . GLU A 1 163 ? 2.592 9.842 -7.333 1.00 87.88 163 GLU A C 1
ATOM 1297 O O . GLU A 1 163 ? 2.219 10.254 -6.230 1.00 87.88 163 GLU A O 1
ATOM 1302 N N . THR A 1 164 ? 1.733 9.603 -8.330 1.00 92.38 164 THR A N 1
ATOM 1303 C CA . THR A 1 164 ? 0.275 9.760 -8.227 1.00 92.38 164 THR A CA 1
ATOM 1304 C C . THR A 1 164 ? -0.315 8.873 -7.132 1.00 92.38 164 THR A C 1
ATOM 1306 O O . THR A 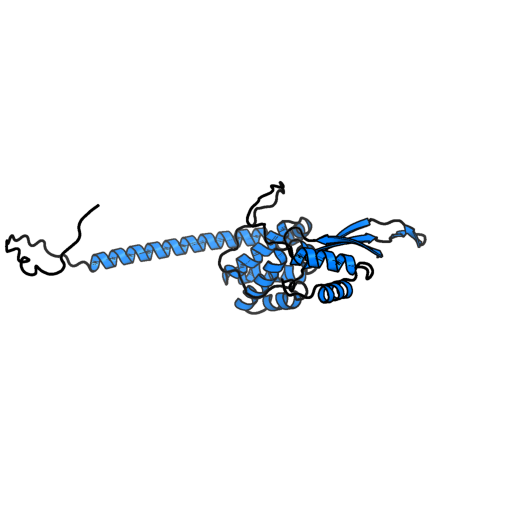1 164 ? -1.116 9.355 -6.330 1.00 92.38 164 THR A O 1
ATOM 1309 N N . ALA A 1 165 ? 0.119 7.610 -7.036 1.00 93.00 165 ALA A N 1
ATOM 1310 C CA . ALA A 1 165 ? -0.348 6.685 -6.003 1.00 93.00 165 ALA A CA 1
ATOM 1311 C C . ALA A 1 165 ? 0.020 7.192 -4.606 1.00 93.00 165 ALA A C 1
ATOM 1313 O O . ALA A 1 165 ? -0.814 7.217 -3.703 1.00 93.00 165 ALA A O 1
ATOM 1314 N N . LEU A 1 166 ? 1.257 7.665 -4.433 1.00 92.38 166 LEU A N 1
ATOM 1315 C CA . LEU A 1 166 ? 1.736 8.218 -3.165 1.00 92.38 166 LEU A CA 1
ATOM 1316 C C . LEU A 1 166 ? 0.949 9.465 -2.750 1.00 92.38 166 LEU A C 1
ATOM 1318 O O . LEU A 1 166 ? 0.561 9.592 -1.586 1.00 92.38 166 LEU A O 1
ATOM 1322 N N . GLY A 1 167 ? 0.688 10.364 -3.701 1.00 94.81 167 GLY A N 1
ATOM 1323 C CA . GLY A 1 167 ? -0.136 11.549 -3.481 1.00 94.81 167 GLY A CA 1
ATOM 1324 C C . GLY A 1 167 ? -1.573 11.192 -3.094 1.00 94.81 167 GLY A C 1
ATOM 1325 O O . GLY A 1 167 ? -2.100 11.738 -2.121 1.00 94.81 167 GLY A O 1
ATOM 1326 N N . ALA A 1 168 ? -2.186 10.237 -3.800 1.00 97.44 168 ALA A N 1
ATOM 1327 C CA . ALA A 1 168 ? -3.536 9.755 -3.518 1.00 97.44 168 ALA A CA 1
ATOM 1328 C C . ALA A 1 168 ? -3.631 9.115 -2.123 1.00 97.44 168 ALA A C 1
ATOM 1330 O O . ALA A 1 168 ? -4.483 9.510 -1.329 1.00 97.44 168 ALA A O 1
ATOM 1331 N N . LEU A 1 169 ? -2.710 8.213 -1.773 1.00 97.69 169 LEU A N 1
ATOM 1332 C CA . LEU A 1 169 ? -2.646 7.582 -0.451 1.00 97.69 169 LEU A CA 1
ATOM 1333 C C . LEU A 1 169 ? -2.472 8.614 0.670 1.00 97.69 169 LEU A C 1
ATOM 1335 O O . LEU A 1 169 ? -3.165 8.553 1.685 1.00 97.69 169 LEU A O 1
ATOM 1339 N N . ALA A 1 170 ? -1.581 9.594 0.491 1.00 96.81 170 ALA A N 1
ATOM 1340 C CA . ALA A 1 170 ? -1.372 10.656 1.472 1.00 96.81 170 ALA A CA 1
ATOM 1341 C C . ALA A 1 170 ? -2.612 11.551 1.646 1.00 96.81 170 ALA A C 1
ATOM 1343 O O . ALA A 1 170 ? -2.889 12.000 2.762 1.00 96.81 170 ALA A O 1
ATOM 1344 N N . ARG A 1 171 ? -3.355 11.818 0.562 1.00 97.31 171 ARG A N 1
ATOM 1345 C CA . ARG A 1 171 ? -4.628 12.552 0.600 1.00 97.31 171 ARG A CA 1
ATOM 1346 C C . ARG A 1 171 ? -5.692 11.758 1.359 1.00 97.31 171 ARG A C 1
ATOM 1348 O O . ARG A 1 171 ? -6.249 12.277 2.323 1.00 97.31 171 ARG A O 1
ATOM 1355 N N . VAL A 1 172 ? -5.904 10.493 0.993 1.00 98.00 172 VAL A N 1
ATOM 1356 C CA . VAL A 1 172 ? -6.887 9.611 1.645 1.00 98.00 172 VAL A CA 1
ATOM 1357 C C . VAL A 1 172 ? -6.574 9.447 3.134 1.00 98.00 172 VAL A C 1
ATOM 1359 O O . VAL A 1 172 ? -7.462 9.598 3.969 1.00 98.00 172 VAL A O 1
ATOM 1362 N N . LEU A 1 173 ? -5.303 9.254 3.506 1.00 97.75 173 LEU A N 1
ATOM 1363 C CA . LEU A 1 173 ? -4.901 9.185 4.916 1.00 97.75 173 LEU A CA 1
ATOM 1364 C C . LEU A 1 173 ? -5.144 10.498 5.672 1.00 97.75 173 LEU A C 1
ATOM 1366 O O . LEU A 1 173 ? -5.270 10.481 6.888 1.00 97.75 173 LEU A O 1
ATOM 1370 N N . ARG A 1 174 ? -5.188 11.649 4.998 1.00 96.75 174 ARG A N 1
ATOM 1371 C CA . ARG A 1 174 ? -5.441 12.945 5.641 1.00 96.75 174 ARG A CA 1
ATOM 1372 C C . ARG A 1 174 ? -6.931 13.206 5.843 1.00 96.75 174 ARG A C 1
ATOM 1374 O O . ARG A 1 174 ? -7.303 13.783 6.864 1.00 96.75 174 ARG A O 1
ATOM 1381 N N . GLU A 1 175 ? -7.745 12.791 4.881 1.00 96.31 175 GLU A N 1
ATOM 1382 C CA . GLU A 1 175 ? -9.170 13.120 4.793 1.00 96.31 175 GLU A CA 1
ATOM 1383 C C . GLU A 1 175 ? -10.058 12.041 5.432 1.00 96.31 175 GLU A C 1
ATOM 1385 O O . GLU A 1 175 ? -10.962 12.368 6.200 1.00 96.31 175 GLU A O 1
ATOM 1390 N N . ASP A 1 176 ? -9.751 10.760 5.207 1.00 95.81 176 ASP A N 1
ATOM 1391 C CA . ASP A 1 176 ? -10.704 9.659 5.412 1.00 95.81 176 ASP A CA 1
ATOM 1392 C C . ASP A 1 176 ? -10.308 8.658 6.504 1.00 95.81 176 ASP A C 1
ATOM 1394 O O . ASP A 1 176 ? -11.077 7.757 6.837 1.00 95.81 176 ASP A O 1
ATOM 1398 N N . TRP A 1 177 ? -9.141 8.823 7.129 1.00 94.25 177 TRP A N 1
ATOM 1399 C CA . TRP A 1 177 ? -8.626 7.881 8.133 1.00 94.25 177 TRP A CA 1
ATOM 1400 C C . TRP A 1 177 ? -9.553 7.665 9.339 1.00 94.25 177 TRP A C 1
ATOM 1402 O O . TRP A 1 177 ? -9.529 6.603 9.953 1.00 94.25 177 TRP A O 1
ATOM 1412 N N . LYS A 1 178 ? -10.389 8.653 9.689 1.00 94.62 178 LYS A N 1
ATOM 1413 C CA . LYS A 1 178 ? -11.363 8.535 10.790 1.00 94.62 178 LYS A CA 1
ATOM 1414 C C . LYS A 1 178 ? -12.563 7.663 10.435 1.00 94.62 178 LYS A C 1
ATOM 1416 O O . LYS A 1 178 ? -13.258 7.204 11.338 1.00 94.62 178 LYS A O 1
ATOM 1421 N N . GLN A 1 179 ? -12.835 7.493 9.142 1.00 94.56 179 GLN A N 1
ATOM 1422 C CA . GLN A 1 179 ? -14.009 6.777 8.652 1.00 94.56 179 GLN A CA 1
ATOM 1423 C C . GLN A 1 179 ? -13.801 5.259 8.704 1.00 94.56 179 GLN A C 1
ATOM 1425 O O . GLN A 1 179 ? -14.753 4.521 8.941 1.00 94.56 179 GLN A O 1
ATOM 1430 N N . SER A 1 180 ? -12.560 4.791 8.524 1.00 94.56 180 SER A N 1
ATOM 1431 C CA . SER A 1 180 ? -12.213 3.369 8.574 1.00 94.56 180 SER A CA 1
ATOM 1432 C C . SER A 1 180 ? -10.820 3.146 9.168 1.00 94.56 180 SER A C 1
ATOM 1434 O O . SER A 1 180 ? -9.811 3.618 8.641 1.00 94.56 180 SER A O 1
ATOM 1436 N N . VAL A 1 181 ? -10.771 2.373 10.258 1.00 91.75 181 VAL A N 1
ATOM 1437 C CA . VAL A 1 181 ? -9.518 1.957 10.915 1.00 91.75 181 VAL A CA 1
ATOM 1438 C C . VAL A 1 181 ? -8.699 1.057 9.995 1.00 91.75 181 VAL A C 1
ATOM 1440 O O . VAL A 1 181 ? -7.475 1.160 9.963 1.00 91.75 181 VAL A O 1
ATOM 1443 N N . GLU A 1 182 ? -9.368 0.196 9.231 1.00 93.25 182 GLU A N 1
ATOM 1444 C CA . GLU A 1 182 ? -8.729 -0.692 8.264 1.00 93.25 182 GLU A CA 1
ATOM 1445 C C . GLU A 1 182 ? -8.042 0.115 7.158 1.00 93.25 182 GLU A C 1
ATOM 1447 O O . GLU A 1 182 ? -6.857 -0.079 6.906 1.00 93.25 182 GLU A O 1
ATOM 1452 N N . LEU A 1 183 ? -8.733 1.113 6.593 1.00 95.62 183 LEU A N 1
ATOM 1453 C CA . LEU A 1 183 ? -8.162 2.019 5.591 1.00 95.62 183 LEU A CA 1
ATOM 1454 C C . LEU A 1 183 ? -6.917 2.738 6.125 1.00 95.62 183 LEU A C 1
ATOM 1456 O O . LEU A 1 183 ? -5.876 2.769 5.468 1.00 95.62 183 LEU A O 1
ATOM 1460 N N . ALA A 1 184 ? -7.012 3.299 7.334 1.00 95.81 184 ALA A N 1
ATOM 1461 C CA . ALA A 1 184 ? -5.885 3.969 7.972 1.00 95.81 184 ALA A CA 1
ATOM 1462 C C . ALA A 1 184 ? -4.711 3.002 8.188 1.00 95.81 184 ALA A C 1
ATOM 1464 O O . ALA A 1 184 ? -3.565 3.351 7.908 1.00 95.81 184 ALA A O 1
ATOM 1465 N N . THR A 1 185 ? -4.998 1.776 8.630 1.00 94.62 185 THR A N 1
ATOM 1466 C CA . THR A 1 185 ? -3.991 0.739 8.881 1.00 94.62 185 THR A CA 1
ATOM 1467 C C . THR A 1 185 ? -3.301 0.316 7.588 1.00 94.62 185 THR A C 1
ATOM 1469 O O . THR A 1 185 ? -2.070 0.278 7.557 1.00 94.62 185 THR A O 1
ATOM 1472 N N . ASN A 1 186 ? -4.059 0.094 6.507 1.00 95.75 186 ASN A N 1
ATOM 1473 C CA . ASN A 1 186 ? -3.510 -0.254 5.198 1.00 95.75 186 ASN A CA 1
ATOM 1474 C C . ASN A 1 186 ? -2.509 0.800 4.727 1.00 95.75 186 ASN A C 1
ATOM 1476 O O . ASN A 1 186 ? -1.360 0.489 4.408 1.00 95.75 186 ASN A O 1
ATOM 1480 N N . ILE A 1 187 ? -2.928 2.067 4.734 1.00 96.94 187 ILE A N 1
ATOM 1481 C CA . ILE A 1 187 ? -2.111 3.165 4.218 1.00 96.94 187 ILE A CA 1
ATOM 1482 C C . ILE A 1 187 ? -0.893 3.432 5.116 1.00 96.94 187 ILE A C 1
ATOM 1484 O O . ILE A 1 187 ? 0.209 3.642 4.605 1.00 96.94 187 ILE A O 1
ATOM 1488 N N . ILE A 1 188 ? -1.043 3.382 6.445 1.00 95.88 188 ILE A N 1
ATOM 1489 C CA . ILE A 1 188 ? 0.094 3.512 7.371 1.00 95.88 188 ILE A CA 1
ATOM 1490 C C . ILE A 1 188 ? 1.109 2.393 7.133 1.00 95.88 188 ILE A C 1
ATOM 1492 O O . ILE A 1 188 ? 2.312 2.662 7.107 1.00 95.88 188 ILE A O 1
ATOM 1496 N N . TYR A 1 189 ? 0.649 1.159 6.919 1.00 95.06 189 TYR A N 1
ATOM 1497 C CA . TYR A 1 189 ? 1.548 0.040 6.664 1.00 95.06 189 TYR A CA 1
ATOM 1498 C C . TYR A 1 189 ? 2.258 0.195 5.306 1.00 95.06 189 TYR A C 1
ATOM 1500 O O . TYR A 1 189 ? 3.471 0.013 5.233 1.00 95.06 189 TYR A O 1
ATOM 1508 N N . ILE A 1 190 ? 1.577 0.671 4.259 1.00 95.25 190 ILE A N 1
ATOM 1509 C CA . ILE A 1 190 ? 2.237 1.019 2.988 1.00 95.25 190 ILE A CA 1
ATOM 1510 C C . ILE A 1 190 ? 3.400 2.002 3.225 1.00 95.25 190 ILE A C 1
ATOM 1512 O O . ILE A 1 190 ? 4.530 1.753 2.798 1.00 95.25 190 ILE A O 1
ATOM 1516 N N . PHE A 1 191 ? 3.168 3.090 3.969 1.00 95.06 191 PHE A N 1
ATOM 1517 C CA . PHE A 1 191 ? 4.229 4.056 4.272 1.00 95.06 191 PHE A CA 1
ATOM 1518 C C . PHE A 1 191 ? 5.316 3.506 5.204 1.00 95.06 191 PHE A C 1
ATOM 1520 O O . PHE A 1 191 ? 6.474 3.916 5.099 1.00 95.06 191 PHE A O 1
ATOM 1527 N N . PHE A 1 192 ? 4.988 2.559 6.083 1.00 93.38 192 PHE A N 1
ATOM 1528 C CA . PHE A 1 192 ? 5.982 1.819 6.854 1.00 93.38 192 PHE A CA 1
ATOM 1529 C C . PHE A 1 192 ? 6.878 0.968 5.941 1.00 93.38 192 PHE A C 1
ATOM 1531 O O . PHE A 1 192 ? 8.101 1.035 6.077 1.00 93.38 192 PHE A O 1
ATOM 1538 N N . CYS A 1 193 ? 6.311 0.243 4.972 1.00 91.75 193 CYS A N 1
ATOM 1539 C CA . CYS A 1 193 ? 7.083 -0.507 3.978 1.00 91.75 193 CYS A CA 1
ATOM 1540 C C . CYS A 1 193 ? 8.046 0.427 3.227 1.00 91.75 193 CYS A C 1
ATOM 1542 O O . CYS A 1 193 ? 9.249 0.163 3.182 1.00 91.75 193 CYS A O 1
ATOM 1544 N N . PHE A 1 194 ? 7.556 1.579 2.756 1.00 90.88 194 PHE A N 1
ATOM 1545 C CA . PHE A 1 194 ? 8.384 2.606 2.112 1.00 90.88 194 PHE A CA 1
ATOM 1546 C C . PHE A 1 194 ? 9.483 3.164 3.022 1.00 90.88 194 PHE A C 1
ATOM 1548 O O . PHE A 1 194 ? 10.602 3.398 2.568 1.00 90.88 194 PHE A O 1
ATOM 1555 N N . SER A 1 195 ? 9.221 3.318 4.323 1.00 90.25 195 SER A N 1
ATOM 1556 C CA . SER A 1 195 ? 10.206 3.850 5.276 1.00 90.25 195 SER A CA 1
ATOM 1557 C C . SER A 1 195 ? 11.465 2.986 5.421 1.00 90.25 195 SER A C 1
ATOM 1559 O O . SER A 1 195 ? 12.499 3.479 5.873 1.00 90.25 195 SER A O 1
ATOM 1561 N N . SER A 1 196 ? 11.415 1.726 4.977 1.00 87.06 196 SER A N 1
ATOM 1562 C CA . SER A 1 196 ? 12.570 0.822 4.974 1.00 87.06 196 SER A CA 1
ATOM 1563 C C . SER A 1 196 ? 13.670 1.246 3.989 1.00 87.06 196 SER A C 1
ATOM 1565 O O . SER A 1 196 ? 14.805 0.788 4.114 1.00 87.06 196 SER A O 1
ATOM 1567 N N . PHE A 1 197 ? 13.364 2.132 3.035 1.00 85.88 197 PHE A N 1
ATOM 1568 C CA . PHE A 1 197 ? 14.274 2.553 1.970 1.00 85.88 197 PHE A CA 1
ATOM 1569 C C . PHE A 1 197 ? 14.469 4.070 1.993 1.00 85.88 197 PHE A C 1
ATOM 1571 O O . PHE A 1 197 ? 13.514 4.844 1.929 1.00 85.88 197 PHE A O 1
ATOM 1578 N N . SER A 1 198 ? 15.728 4.513 2.027 1.00 88.44 198 SER A N 1
ATOM 1579 C CA . SER A 1 198 ? 16.075 5.937 2.143 1.00 88.44 198 SER A CA 1
ATOM 1580 C C . SER A 1 198 ? 15.556 6.802 0.992 1.00 88.44 198 SER A C 1
ATOM 1582 O O . SER A 1 198 ? 15.267 7.979 1.195 1.00 88.44 198 SER A O 1
ATOM 1584 N N . GLN A 1 199 ? 15.365 6.219 -0.195 1.00 86.88 199 GLN A N 1
ATOM 1585 C CA . GLN A 1 199 ? 14.794 6.895 -1.366 1.00 86.88 199 GLN A CA 1
ATOM 1586 C C . GLN A 1 199 ? 13.382 7.449 -1.105 1.00 86.88 199 GLN A C 1
ATOM 1588 O O . GLN A 1 199 ? 13.019 8.487 -1.652 1.00 86.88 199 GLN A O 1
ATOM 1593 N N . PHE A 1 200 ? 12.608 6.823 -0.213 1.00 88.69 200 PHE A N 1
ATOM 1594 C CA . PHE A 1 200 ? 11.259 7.275 0.133 1.00 88.69 200 PHE A CA 1
ATOM 1595 C C . PHE A 1 200 ? 11.233 8.296 1.273 1.00 88.69 200 PHE A C 1
ATOM 1597 O O . PHE A 1 200 ? 10.205 8.936 1.492 1.00 88.69 200 PHE A O 1
ATOM 1604 N N . HIS A 1 201 ? 12.328 8.483 2.019 1.00 92.25 201 HIS A N 1
ATOM 1605 C CA . HIS A 1 201 ? 12.332 9.340 3.216 1.00 92.25 201 HIS A CA 1
ATOM 1606 C C . HIS A 1 201 ? 12.001 10.799 2.888 1.00 92.25 201 HIS A C 1
ATOM 1608 O O . HIS A 1 201 ? 11.284 11.453 3.650 1.00 92.25 201 HIS A O 1
ATOM 1614 N N . GLY A 1 202 ? 12.457 11.288 1.730 1.00 91.75 202 GLY A N 1
ATOM 1615 C CA . GLY A 1 202 ? 12.104 12.616 1.225 1.00 91.75 202 GLY A CA 1
ATOM 1616 C C . GLY A 1 202 ? 10.597 12.769 0.999 1.00 91.75 202 GLY A C 1
ATOM 1617 O O . GLY A 1 202 ? 10.005 13.742 1.460 1.00 91.75 202 GLY A O 1
ATOM 1618 N N . LEU A 1 203 ? 9.959 11.769 0.385 1.00 89.06 203 LEU A N 1
ATOM 1619 C CA . LEU A 1 203 ? 8.517 11.755 0.112 1.00 89.06 203 LEU A CA 1
ATOM 1620 C C . LEU A 1 203 ? 7.688 11.617 1.396 1.00 89.06 203 LEU A C 1
ATOM 1622 O O . LEU A 1 203 ? 6.742 12.374 1.609 1.00 89.06 203 LEU A O 1
ATOM 1626 N N . ILE A 1 204 ? 8.079 10.714 2.298 1.00 92.06 204 ILE A N 1
ATOM 1627 C CA . ILE A 1 204 ? 7.442 10.526 3.613 1.00 92.06 204 ILE A CA 1
ATOM 1628 C C . ILE A 1 204 ? 7.463 11.837 4.413 1.00 92.06 204 ILE A C 1
ATOM 1630 O O . ILE A 1 204 ? 6.462 12.219 5.031 1.00 92.06 204 ILE A O 1
ATOM 1634 N N . THR A 1 205 ? 8.592 12.550 4.371 1.00 94.69 205 THR A N 1
ATOM 1635 C CA . THR A 1 205 ? 8.750 13.854 5.025 1.00 94.69 205 THR A CA 1
ATOM 1636 C C . THR A 1 205 ? 7.903 14.923 4.340 1.00 94.69 205 THR A C 1
ATOM 1638 O O . THR A 1 205 ? 7.177 15.649 5.020 1.00 94.69 205 THR A O 1
ATOM 1641 N N . HIS A 1 206 ? 7.940 14.991 3.007 1.00 93.88 206 HIS A N 1
ATOM 1642 C CA . HIS A 1 206 ? 7.177 15.947 2.205 1.00 93.88 206 HIS A CA 1
ATOM 1643 C C . HIS A 1 206 ? 5.671 15.869 2.496 1.00 93.88 206 HIS A C 1
ATOM 1645 O O . HIS A 1 206 ? 5.035 16.882 2.789 1.00 93.88 206 HIS A O 1
ATOM 1651 N N . TYR A 1 207 ? 5.110 14.657 2.528 1.00 94.75 207 TYR A N 1
ATOM 1652 C CA . TYR A 1 207 ? 3.694 14.440 2.836 1.00 94.75 207 TYR A CA 1
ATOM 1653 C C . TYR A 1 207 ? 3.355 14.523 4.334 1.00 94.75 207 TYR A C 1
ATOM 1655 O O . TYR A 1 207 ? 2.177 14.469 4.709 1.00 94.75 207 TYR A O 1
ATOM 1663 N N . LYS A 1 208 ? 4.358 14.718 5.200 1.00 96.38 208 LYS A N 1
ATOM 1664 C CA . LYS A 1 208 ? 4.225 14.785 6.663 1.00 96.38 208 LYS A CA 1
ATOM 1665 C C . LYS A 1 208 ? 3.577 13.530 7.255 1.00 96.38 208 LYS A C 1
ATOM 1667 O O . LYS A 1 208 ? 2.803 13.627 8.209 1.00 96.38 208 LYS A O 1
ATOM 1672 N N . ILE A 1 209 ? 3.897 12.356 6.708 1.00 95.75 209 ILE A N 1
ATOM 1673 C CA . ILE A 1 209 ? 3.276 11.089 7.120 1.00 95.75 209 ILE A CA 1
ATOM 1674 C C . ILE A 1 209 ? 3.516 10.811 8.606 1.00 95.75 209 ILE A C 1
ATOM 1676 O O . ILE A 1 209 ? 2.587 10.435 9.310 1.00 95.75 209 ILE A O 1
ATOM 1680 N N . GLY A 1 210 ? 4.713 11.104 9.126 1.00 94.25 210 GLY A N 1
ATOM 1681 C CA . GLY A 1 210 ? 5.002 10.939 10.555 1.00 94.25 210 GLY A CA 1
ATOM 1682 C C . GLY A 1 210 ? 4.068 11.751 11.463 1.00 94.25 210 GLY A C 1
ATOM 1683 O O . GLY A 1 210 ? 3.571 11.233 12.459 1.00 94.25 210 GLY A O 1
ATOM 1684 N N . ALA A 1 211 ? 3.762 12.999 11.094 1.00 95.94 211 ALA A N 1
ATOM 1685 C CA . ALA A 1 211 ? 2.823 13.830 11.849 1.00 95.94 211 ALA A CA 1
ATOM 1686 C C . ALA A 1 211 ? 1.380 13.310 11.739 1.00 95.94 211 ALA A C 1
ATOM 1688 O O . ALA A 1 211 ? 0.643 13.342 12.723 1.00 95.94 211 ALA A O 1
ATOM 1689 N N . LEU A 1 212 ? 0.984 12.801 10.565 1.00 96.06 212 LEU A N 1
ATOM 1690 C CA . LEU A 1 212 ? -0.314 12.145 10.391 1.00 96.06 212 LEU A CA 1
ATOM 1691 C C . LEU A 1 212 ? -0.439 10.919 11.300 1.00 96.06 212 LEU A C 1
ATOM 1693 O O . LEU A 1 212 ? -1.418 10.832 12.033 1.00 96.06 212 LEU A O 1
ATOM 1697 N N . CYS A 1 213 ? 0.564 10.038 11.335 1.00 96.00 213 CYS A N 1
ATOM 1698 C CA . CYS A 1 213 ? 0.564 8.873 12.221 1.00 96.00 213 CYS A CA 1
ATOM 1699 C C . CYS A 1 213 ? 0.392 9.273 13.692 1.00 96.00 213 CYS A C 1
ATOM 1701 O O . CYS A 1 213 ? -0.431 8.686 14.387 1.00 96.00 213 CYS A O 1
ATOM 1703 N N . MET A 1 214 ? 1.106 10.305 14.160 1.00 96.00 214 MET A N 1
ATOM 1704 C CA . MET A 1 214 ? 0.961 10.793 15.538 1.00 96.00 214 MET A CA 1
ATOM 1705 C C . MET A 1 214 ? -0.456 11.301 15.834 1.00 96.00 214 MET A C 1
ATOM 1707 O O . MET A 1 214 ? -1.006 10.987 16.887 1.00 96.00 214 MET A O 1
ATOM 1711 N N . ASN A 1 215 ? -1.069 12.037 14.903 1.00 96.00 215 ASN A N 1
ATOM 1712 C CA . ASN A 1 215 ? -2.444 12.523 15.056 1.00 96.00 215 ASN A CA 1
ATOM 1713 C C . ASN A 1 215 ? -3.469 11.379 15.083 1.00 96.00 215 ASN A C 1
ATOM 1715 O O . ASN A 1 215 ? -4.438 11.440 15.839 1.00 96.00 215 ASN A O 1
ATOM 1719 N N . ILE A 1 216 ? -3.259 10.349 14.259 1.00 95.31 216 ILE A N 1
ATOM 1720 C CA . ILE A 1 216 ? -4.113 9.159 14.221 1.00 95.31 216 ILE A CA 1
ATOM 1721 C C . ILE A 1 216 ? -4.012 8.415 15.555 1.00 95.31 216 ILE A C 1
ATOM 1723 O O . ILE A 1 216 ? -5.035 8.132 16.169 1.00 95.31 216 ILE A O 1
ATOM 1727 N N . ILE A 1 217 ? -2.792 8.181 16.051 1.00 94.31 217 ILE A N 1
ATOM 1728 C CA . ILE A 1 217 ? -2.556 7.517 17.341 1.00 94.31 217 ILE A CA 1
ATOM 1729 C C . ILE A 1 217 ? -3.218 8.288 18.491 1.00 94.31 217 ILE A C 1
ATOM 1731 O O . ILE A 1 217 ? -3.941 7.688 19.280 1.00 94.31 217 ILE A O 1
ATOM 1735 N N . ASP A 1 218 ? -3.015 9.606 18.583 1.00 95.56 218 ASP A N 1
ATOM 1736 C CA . ASP A 1 218 ? -3.618 10.439 19.638 1.00 95.56 218 ASP A CA 1
ATOM 1737 C C . ASP A 1 218 ? -5.154 10.356 19.635 1.00 95.56 218 ASP A C 1
ATOM 1739 O O . ASP A 1 218 ? -5.789 10.216 20.682 1.00 95.56 218 ASP A O 1
ATOM 1743 N N . HIS A 1 219 ? -5.767 10.382 18.454 1.00 94.62 219 HIS A N 1
ATOM 1744 C CA . HIS A 1 219 ? -7.212 10.234 18.324 1.00 94.62 219 HIS A CA 1
ATOM 1745 C C . HIS A 1 219 ? -7.706 8.841 18.715 1.00 94.62 219 HIS A C 1
ATOM 1747 O O . HIS A 1 219 ? -8.727 8.725 19.391 1.00 94.62 219 HIS A O 1
ATOM 1753 N N . GLU A 1 220 ? -6.997 7.789 18.308 1.00 91.00 220 GLU A N 1
ATOM 1754 C CA . GLU A 1 220 ? -7.344 6.411 18.651 1.00 91.00 220 GLU A CA 1
ATOM 1755 C C . GLU A 1 220 ? -7.231 6.141 20.155 1.00 91.00 220 GLU A C 1
ATOM 1757 O O . GLU A 1 220 ? -8.107 5.493 20.730 1.00 91.00 220 GLU A O 1
ATOM 1762 N N . LEU A 1 221 ? -6.225 6.718 20.820 1.00 94.00 221 LEU A N 1
ATOM 1763 C CA . LEU A 1 221 ? -6.093 6.665 22.278 1.00 94.00 221 LEU A CA 1
ATOM 1764 C C . LEU A 1 221 ? -7.278 7.346 22.975 1.00 94.00 221 LEU A C 1
ATOM 1766 O O . LEU A 1 221 ? -7.924 6.732 23.823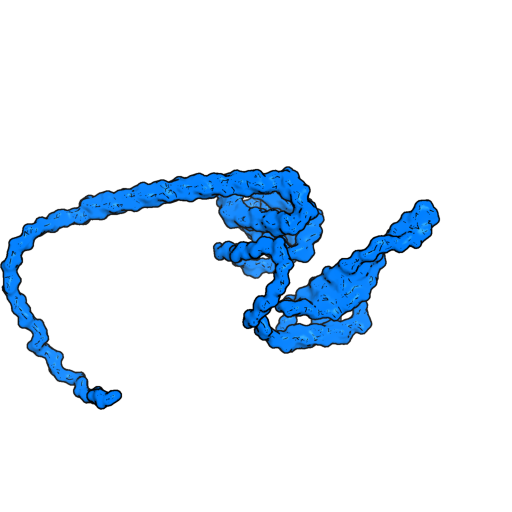 1.00 94.00 221 LEU A O 1
ATOM 1770 N N . LYS A 1 222 ? -7.637 8.569 22.565 1.00 94.94 222 LYS A N 1
ATOM 1771 C CA . LYS A 1 222 ? -8.797 9.294 23.119 1.00 94.94 222 LYS A CA 1
ATOM 1772 C C . LYS A 1 222 ? -10.114 8.559 22.881 1.00 94.94 222 LYS A C 1
ATOM 1774 O O . LYS A 1 222 ? -10.974 8.508 23.759 1.00 94.94 222 LYS A O 1
ATOM 1779 N N . ARG A 1 223 ? -10.286 7.974 21.693 1.00 91.88 223 ARG A N 1
ATOM 1780 C CA . ARG A 1 223 ? -11.463 7.161 21.360 1.00 91.88 223 ARG A CA 1
ATOM 1781 C C . ARG A 1 223 ? -11.552 5.929 22.258 1.00 91.88 223 ARG A C 1
ATOM 1783 O O . ARG A 1 223 ? -12.634 5.615 22.751 1.00 91.88 223 ARG A O 1
ATOM 1790 N N . HIS A 1 224 ? -10.423 5.266 22.506 1.00 91.69 224 HIS A N 1
ATOM 1791 C CA . HIS A 1 224 ? -10.359 4.131 23.418 1.00 91.69 224 HIS A CA 1
ATOM 1792 C C . HIS A 1 224 ? -10.743 4.522 24.852 1.00 91.69 224 HIS A C 1
ATOM 1794 O O . HIS A 1 224 ? -11.546 3.828 25.473 1.00 91.69 224 HIS A O 1
ATOM 1800 N N . GLU A 1 225 ? -10.226 5.642 25.364 1.00 94.38 225 GLU A N 1
ATOM 1801 C CA . GLU A 1 225 ? -10.586 6.169 26.688 1.00 94.38 225 GLU A CA 1
ATOM 1802 C C . GLU A 1 225 ? -12.097 6.414 26.811 1.00 94.38 225 GLU A C 1
ATOM 1804 O O . GLU A 1 225 ? -12.723 5.948 27.767 1.00 94.38 225 GLU A O 1
ATOM 1809 N N . LEU A 1 226 ? -12.712 7.051 25.807 1.00 93.69 226 LEU A N 1
ATOM 1810 C CA . LEU A 1 226 ? -14.156 7.298 25.784 1.00 93.69 226 LEU A CA 1
ATOM 1811 C C . LEU A 1 226 ? -14.964 5.991 25.838 1.00 93.69 226 LEU A C 1
ATOM 1813 O O . LEU A 1 226 ? -15.902 5.868 26.629 1.00 93.69 226 LEU A O 1
ATOM 1817 N N . TRP A 1 227 ? -14.588 4.988 25.040 1.00 91.06 227 TRP A N 1
ATOM 1818 C CA . TRP A 1 227 ? -15.254 3.684 25.058 1.00 91.06 227 TRP A CA 1
ATOM 1819 C C . TRP A 1 227 ? -15.100 2.959 26.396 1.00 91.06 227 TRP A C 1
ATOM 1821 O O . TRP A 1 227 ? -16.049 2.320 26.858 1.00 91.06 227 TRP A O 1
ATOM 1831 N N . GLN A 1 228 ? -13.946 3.079 27.057 1.00 92.25 228 GLN A N 1
ATOM 1832 C CA . GLN A 1 228 ? -13.753 2.529 28.401 1.00 92.25 228 GLN A CA 1
ATOM 1833 C C . GLN A 1 228 ? -14.672 3.203 29.423 1.00 92.25 228 GLN A C 1
ATOM 1835 O O . GLN A 1 228 ? -15.287 2.525 30.254 1.00 92.25 228 GLN A O 1
ATOM 1840 N N . GLU A 1 229 ? -14.829 4.525 29.346 1.00 93.75 229 GLU A N 1
ATOM 1841 C CA . GLU A 1 229 ? -15.764 5.246 30.204 1.00 93.75 229 GLU A CA 1
ATOM 1842 C C . GLU A 1 229 ? -17.212 4.803 29.976 1.00 93.75 229 GLU A C 1
ATOM 1844 O O . GLU A 1 229 ? -17.924 4.523 30.945 1.00 93.75 229 GLU A O 1
ATOM 1849 N N . GLU A 1 230 ? -17.659 4.704 28.723 1.00 92.50 230 GLU A N 1
ATOM 1850 C CA . GLU A 1 230 ? -19.008 4.240 28.378 1.00 92.50 230 GLU A CA 1
ATOM 1851 C C . GLU A 1 230 ? -19.268 2.813 28.866 1.00 92.50 230 GLU A C 1
ATOM 1853 O O . GLU A 1 230 ? -20.308 2.540 29.476 1.00 92.50 230 GLU A O 1
ATOM 1858 N N . LEU A 1 231 ? -18.302 1.913 28.672 1.00 90.38 231 LEU A N 1
ATOM 1859 C CA . LEU A 1 231 ? -18.376 0.542 29.165 1.00 90.38 231 LEU A CA 1
ATOM 1860 C C . LEU A 1 231 ? -18.470 0.505 30.697 1.00 90.38 231 LEU A C 1
ATOM 1862 O O . LEU A 1 231 ? -19.260 -0.259 31.253 1.00 90.38 231 LEU A O 1
ATOM 1866 N N . SER A 1 232 ? -17.705 1.349 31.394 1.00 91.44 232 SER A N 1
ATOM 1867 C CA . SER A 1 232 ? -17.749 1.440 32.857 1.00 91.44 232 SER A CA 1
ATOM 1868 C C . SER A 1 232 ? -19.102 1.949 33.373 1.00 91.44 232 SER A C 1
ATOM 1870 O O . SER A 1 232 ? -19.606 1.448 34.381 1.00 91.44 232 SER A O 1
ATOM 1872 N N . LYS A 1 233 ? -19.720 2.908 32.668 1.00 92.00 233 LYS A N 1
ATOM 1873 C CA . LYS A 1 233 ? -21.049 3.447 32.989 1.00 92.00 233 LYS A CA 1
ATOM 1874 C C . LYS A 1 233 ? -22.126 2.376 32.799 1.00 92.00 233 LYS A C 1
ATOM 1876 O O . LYS A 1 233 ? -22.936 2.193 33.704 1.00 92.00 233 LYS A O 1
ATOM 1881 N N . LYS A 1 234 ? -22.083 1.622 31.691 1.00 89.12 234 LYS A N 1
ATOM 1882 C CA . LYS A 1 234 ? -22.997 0.492 31.435 1.00 89.12 234 LYS A CA 1
ATOM 1883 C C . LYS A 1 234 ? -22.885 -0.591 32.509 1.00 89.12 234 LYS A C 1
ATOM 1885 O O . LYS A 1 234 ? -23.888 -0.923 33.124 1.00 89.12 234 LYS A O 1
ATOM 1890 N N . LYS A 1 235 ? -21.666 -1.028 32.850 1.00 88.62 235 LYS A N 1
ATOM 1891 C CA . LYS A 1 235 ? -21.441 -2.012 33.929 1.00 88.62 235 LYS A CA 1
ATOM 1892 C C . LYS A 1 235 ? -22.024 -1.563 35.273 1.00 88.62 235 LYS A C 1
ATOM 1894 O O . LYS A 1 235 ? -22.616 -2.363 35.987 1.00 88.62 235 LYS A O 1
ATOM 1899 N N . LYS A 1 236 ? -21.867 -0.284 35.635 1.00 85.94 236 LYS A N 1
ATOM 1900 C CA . LYS A 1 236 ? -22.456 0.266 36.869 1.00 85.94 236 LYS A CA 1
ATOM 1901 C C . LYS A 1 236 ? -23.987 0.290 36.816 1.00 85.94 236 LYS A C 1
ATOM 1903 O O . LYS A 1 236 ? -24.613 0.008 37.832 1.00 85.94 236 LYS A O 1
ATOM 1908 N N . ALA A 1 237 ? -24.575 0.617 35.667 1.00 81.50 237 ALA A N 1
ATOM 1909 C CA . ALA A 1 237 ? -26.024 0.602 35.477 1.00 81.50 237 ALA A CA 1
ATOM 1910 C C . ALA A 1 237 ? -26.602 -0.822 35.561 1.00 81.50 237 ALA A C 1
ATOM 1912 O O . ALA A 1 237 ? -27.602 -1.019 36.247 1.00 81.50 237 ALA A O 1
ATOM 1913 N N . ASP A 1 238 ? -25.930 -1.809 34.963 1.00 80.06 238 ASP A N 1
ATOM 1914 C CA . ASP A 1 238 ? -26.329 -3.221 35.032 1.00 80.06 238 ASP A CA 1
ATOM 1915 C C . ASP A 1 238 ? -26.309 -3.737 36.481 1.00 80.06 238 ASP A C 1
ATOM 1917 O O . ASP A 1 238 ? -27.286 -4.321 36.945 1.00 80.06 238 ASP A O 1
ATOM 1921 N N . ILE A 1 239 ? -25.260 -3.412 37.251 1.00 79.19 239 ILE A N 1
ATOM 1922 C CA . ILE A 1 239 ? -25.174 -3.753 38.685 1.00 79.19 239 ILE A CA 1
ATOM 1923 C C . ILE A 1 239 ? -26.311 -3.101 39.494 1.00 79.19 239 ILE A C 1
ATOM 1925 O O . ILE A 1 239 ? -26.830 -3.695 40.441 1.00 79.19 239 ILE A O 1
ATOM 1929 N N . LEU A 1 240 ? -26.700 -1.864 39.166 1.00 74.19 240 LEU A N 1
ATOM 1930 C CA . LEU A 1 240 ? -27.804 -1.177 39.845 1.00 74.19 240 LEU A CA 1
ATOM 1931 C C . LEU A 1 240 ? -29.169 -1.791 39.498 1.00 74.19 240 LEU A C 1
ATOM 1933 O O . LEU A 1 240 ? -30.022 -1.883 40.380 1.00 74.19 240 LEU A O 1
ATOM 1937 N N . LEU A 1 241 ? -29.365 -2.248 38.258 1.00 72.81 241 LEU A N 1
ATOM 1938 C CA . LEU A 1 241 ? -30.568 -2.971 37.838 1.00 72.81 241 LEU A CA 1
ATOM 1939 C C . LEU A 1 241 ? -30.671 -4.348 38.512 1.00 72.81 241 LEU A C 1
ATOM 1941 O O . LEU A 1 241 ? -31.728 -4.672 39.050 1.00 72.81 241 LEU A O 1
ATOM 1945 N N . GLU A 1 242 ? -29.582 -5.119 38.584 1.00 66.88 242 GLU A N 1
ATOM 1946 C CA . GLU A 1 242 ? -29.548 -6.400 39.314 1.00 66.88 242 GLU A CA 1
ATOM 1947 C C . GLU A 1 242 ? -29.864 -6.232 40.810 1.00 66.88 242 GLU A C 1
ATOM 1949 O O . GLU A 1 242 ? -30.572 -7.045 41.414 1.00 66.88 242 GLU A O 1
ATOM 1954 N N . ARG A 1 243 ? -29.399 -5.134 41.418 1.00 60.00 243 ARG A N 1
ATOM 1955 C CA . ARG A 1 243 ? -29.722 -4.788 42.811 1.00 60.00 243 ARG A CA 1
ATOM 1956 C C . ARG A 1 243 ? -31.176 -4.368 43.019 1.00 60.00 243 ARG A C 1
ATOM 1958 O O . ARG A 1 243 ? -31.686 -4.534 44.120 1.00 60.00 243 ARG A O 1
ATOM 1965 N N . HIS A 1 244 ? -31.840 -3.833 41.997 1.00 58.62 244 HIS A N 1
ATOM 1966 C CA . HIS A 1 244 ? -33.257 -3.466 42.064 1.00 58.62 244 HIS A CA 1
ATOM 1967 C C . HIS A 1 244 ? -34.204 -4.646 41.787 1.00 58.62 244 HIS A C 1
ATOM 1969 O O . HIS A 1 244 ? -35.353 -4.602 42.222 1.00 58.62 244 HIS A O 1
ATOM 1975 N N . PHE A 1 245 ? -33.738 -5.690 41.091 1.00 57.00 245 PHE A N 1
ATOM 1976 C CA . PHE A 1 245 ? -34.536 -6.866 40.722 1.00 57.00 245 PHE A CA 1
ATOM 1977 C C . PHE A 1 245 ? -34.327 -8.102 41.602 1.00 57.00 245 PHE A C 1
ATOM 1979 O O . PHE A 1 245 ? -35.043 -9.082 41.419 1.00 57.00 245 PHE A O 1
ATOM 1986 N N . THR A 1 246 ? -33.410 -8.084 42.573 1.00 52.00 246 THR A N 1
ATOM 1987 C CA . THR A 1 246 ? -33.366 -9.110 43.625 1.00 52.00 246 THR A CA 1
ATOM 1988 C C . THR A 1 246 ? -34.458 -8.808 44.660 1.00 52.00 246 THR A C 1
ATOM 1990 O O . THR A 1 246 ? -34.316 -7.855 45.429 1.00 52.00 246 THR A O 1
ATOM 1993 N N . PRO A 1 247 ? -35.575 -9.566 44.722 1.00 47.47 247 PRO A N 1
ATOM 1994 C CA . PRO A 1 247 ? -36.528 -9.390 45.804 1.00 47.47 247 PRO A CA 1
ATOM 1995 C C . PRO A 1 247 ? -35.829 -9.845 47.082 1.00 47.47 247 PRO A C 1
ATOM 1997 O O . PRO A 1 247 ? -35.239 -10.926 47.121 1.00 47.47 247 PRO A O 1
ATOM 2000 N N . LEU A 1 248 ? -35.902 -9.021 48.125 1.00 52.19 248 LEU A N 1
ATOM 2001 C CA . LEU A 1 248 ? -35.591 -9.417 49.493 1.00 52.19 248 LEU A CA 1
ATOM 2002 C C . LEU A 1 248 ? -36.437 -10.653 49.834 1.00 52.19 248 LEU A C 1
ATOM 2004 O O . LEU A 1 248 ? -37.595 -10.524 50.220 1.00 52.19 248 LEU A O 1
ATOM 2008 N N . LEU A 1 249 ? -35.880 -11.853 49.662 1.00 44.91 249 LEU A N 1
ATOM 2009 C CA . LEU A 1 249 ? -36.438 -13.066 50.244 1.00 44.91 249 LEU A CA 1
ATOM 2010 C C . LEU A 1 249 ? -36.276 -12.903 51.760 1.00 44.91 249 LEU A C 1
ATOM 2012 O O . LEU A 1 249 ? -35.138 -12.818 52.233 1.00 44.91 249 LEU A O 1
ATOM 2016 N N . PRO A 1 250 ? -37.368 -12.787 52.536 1.00 43.00 250 PRO A N 1
ATOM 2017 C CA . PRO A 1 250 ? -37.234 -12.706 53.974 1.00 43.00 250 PRO A CA 1
ATOM 2018 C C . PRO A 1 250 ? -36.685 -14.048 54.452 1.00 43.00 250 PRO A C 1
ATOM 2020 O O . PRO A 1 250 ? -37.166 -15.111 54.058 1.00 43.00 250 PRO A O 1
ATOM 2023 N N . ALA A 1 251 ? -35.653 -13.985 55.288 1.00 51.84 251 ALA A N 1
ATOM 2024 C CA . ALA A 1 251 ? -35.141 -15.128 56.018 1.00 51.84 251 ALA A CA 1
ATOM 2025 C C . ALA A 1 251 ? -36.265 -15.692 56.900 1.00 51.84 251 ALA A C 1
ATOM 2027 O O . ALA A 1 251 ? -36.490 -15.216 58.010 1.00 51.84 251 ALA A O 1
ATOM 2028 N N . ILE A 1 252 ? -36.994 -16.686 56.397 1.00 38.75 252 ILE A N 1
ATOM 2029 C CA . ILE A 1 252 ? -37.876 -17.513 57.213 1.00 38.75 252 ILE A CA 1
ATOM 2030 C C . ILE A 1 252 ? -37.052 -18.737 57.582 1.00 38.75 252 ILE A C 1
ATOM 2032 O O . ILE A 1 252 ? -36.898 -19.673 56.801 1.00 38.75 252 ILE A O 1
ATOM 2036 N N . GLY A 1 253 ? -36.465 -18.685 58.775 1.00 50.66 253 GLY A N 1
ATOM 2037 C CA . GLY A 1 253 ? -36.099 -19.906 59.463 1.00 50.66 253 GLY A CA 1
ATOM 2038 C C . GLY A 1 253 ? -37.383 -20.633 59.827 1.00 50.66 253 GLY A C 1
ATOM 2039 O O . GLY A 1 253 ? -38.217 -20.057 60.510 1.00 50.66 253 GLY A O 1
ATOM 2040 N N . GLU A 1 254 ? -37.531 -21.876 59.388 1.00 37.97 254 GLU A N 1
ATOM 2041 C CA . GLU A 1 254 ? -38.354 -22.858 60.081 1.00 37.97 254 GLU A CA 1
ATOM 2042 C C . GLU A 1 254 ? -37.857 -24.268 59.744 1.00 37.97 254 GLU A C 1
ATOM 2044 O O . GLU A 1 254 ? -37.826 -24.706 58.596 1.00 37.97 254 GLU A O 1
ATOM 2049 N N . HIS A 1 255 ? -37.417 -24.948 60.801 1.00 46.75 255 HIS A N 1
ATOM 2050 C CA . HIS A 1 255 ? -37.217 -26.387 60.891 1.00 46.75 255 HIS A CA 1
ATOM 2051 C C . HIS A 1 255 ? -38.432 -27.139 60.328 1.00 46.75 255 HIS A C 1
ATOM 2053 O O . HIS A 1 255 ? -39.553 -26.875 60.764 1.00 46.75 255 HIS A O 1
ATOM 2059 N N . LYS A 1 256 ? -38.207 -28.149 59.479 1.00 37.69 256 LYS A N 1
ATOM 2060 C CA . LYS A 1 256 ? -39.038 -29.362 59.450 1.00 37.69 256 LYS A CA 1
ATOM 2061 C C . LYS A 1 256 ? -38.347 -30.499 58.704 1.00 37.69 256 LYS A C 1
ATOM 2063 O O . LYS A 1 256 ? -38.108 -30.433 57.503 1.00 37.69 256 LYS A O 1
ATOM 2068 N N . ASP A 1 257 ? -38.056 -31.539 59.471 1.00 42.38 257 ASP A N 1
ATOM 2069 C CA . ASP A 1 257 ? -37.771 -32.894 59.020 1.00 42.38 257 ASP A CA 1
ATOM 2070 C C . ASP A 1 257 ? -38.894 -33.402 58.097 1.00 42.38 257 ASP A C 1
ATOM 2072 O O . ASP A 1 257 ? -40.059 -33.199 58.435 1.00 42.38 257 ASP A O 1
ATOM 2076 N N . TYR A 1 258 ? -38.572 -34.094 56.992 1.00 32.81 258 TYR A N 1
ATOM 2077 C CA . TYR A 1 258 ? -39.228 -35.359 56.604 1.00 32.81 258 TYR A CA 1
ATOM 2078 C C . TYR A 1 258 ? -38.620 -36.008 55.337 1.00 32.81 258 TYR A C 1
ATOM 2080 O O . TYR A 1 258 ? -38.787 -35.529 54.222 1.00 32.81 258 TYR A O 1
ATOM 2088 N N . VAL A 1 259 ? -37.991 -37.160 55.589 1.00 37.69 259 VAL A N 1
ATOM 2089 C CA . VAL A 1 259 ? -38.045 -38.451 54.873 1.00 37.69 259 VAL A CA 1
ATOM 2090 C C . VAL A 1 259 ? -37.452 -38.591 53.464 1.00 37.69 259 VAL A C 1
ATOM 2092 O O . VAL A 1 259 ? -38.020 -38.235 52.436 1.00 37.69 259 VAL A O 1
ATOM 2095 N N . ASP A 1 260 ? -36.330 -39.303 53.501 1.00 44.41 260 ASP A N 1
ATOM 2096 C CA . ASP A 1 260 ? -35.672 -40.097 52.475 1.00 44.41 260 ASP A CA 1
ATOM 2097 C C . ASP A 1 260 ? -36.604 -41.186 51.900 1.00 44.41 260 ASP A C 1
ATOM 2099 O O . ASP A 1 260 ? -37.083 -42.065 52.619 1.00 44.41 260 ASP A O 1
ATOM 2103 N N . HIS A 1 261 ? -36.867 -41.134 50.594 1.00 38.59 261 HIS A N 1
ATOM 2104 C CA . HIS A 1 261 ? -37.508 -42.216 49.848 1.00 38.59 261 HIS A CA 1
ATOM 2105 C C . HIS A 1 261 ? -36.851 -42.331 48.471 1.00 38.59 261 HIS A C 1
ATOM 2107 O O . HIS A 1 261 ? -37.334 -41.790 47.482 1.00 38.59 261 HIS A O 1
ATOM 2113 N N . ASN A 1 262 ? -35.740 -43.063 48.402 1.00 33.53 262 ASN A N 1
ATOM 2114 C CA . ASN A 1 262 ? -35.316 -43.714 47.164 1.00 33.53 262 ASN A CA 1
ATOM 2115 C C . ASN A 1 262 ? -34.578 -45.028 47.461 1.00 33.53 262 ASN A C 1
ATOM 2117 O O . ASN A 1 262 ? -33.383 -45.191 47.244 1.00 33.53 262 ASN A O 1
ATOM 2121 N N . SER A 1 263 ? -35.352 -46.002 47.935 1.00 38.19 263 SER A N 1
ATOM 2122 C CA . SER A 1 263 ? -35.059 -47.424 47.773 1.00 38.19 263 SER A CA 1
ATOM 2123 C C . SER A 1 263 ? -36.315 -48.084 47.227 1.00 38.19 263 SER A C 1
ATOM 2125 O O . SER A 1 263 ? -37.247 -48.331 47.985 1.00 38.19 263 SER A O 1
ATOM 2127 N N . LEU A 1 264 ? -36.363 -48.267 45.904 1.00 37.25 264 LEU A N 1
ATOM 2128 C CA . LEU A 1 264 ? -37.078 -49.333 45.186 1.00 37.25 264 LEU A CA 1
ATOM 2129 C C . LEU A 1 264 ? -37.028 -49.041 43.682 1.00 37.25 264 LEU A C 1
ATOM 2131 O O . LEU A 1 264 ? -37.995 -48.571 43.107 1.00 37.25 264 LEU A O 1
ATOM 2135 N N . TYR A 1 265 ? -35.882 -49.307 43.058 1.00 35.25 265 TYR A N 1
ATOM 2136 C CA . TYR A 1 265 ? -35.801 -49.897 41.715 1.00 35.25 265 TYR A CA 1
ATOM 2137 C C . TYR A 1 265 ? -34.384 -50.455 41.557 1.00 35.25 265 TYR A C 1
ATOM 2139 O O . TYR A 1 265 ? -33.488 -49.852 40.975 1.00 35.25 265 TYR A O 1
ATOM 2147 N N . ASN A 1 266 ? -34.175 -51.602 42.199 1.00 35.44 266 ASN A N 1
ATOM 2148 C CA . ASN A 1 266 ? -33.046 -52.475 41.927 1.00 35.44 266 ASN A CA 1
ATOM 2149 C C . ASN A 1 266 ? -33.445 -53.450 40.811 1.00 35.44 266 ASN A C 1
ATOM 2151 O O . ASN A 1 266 ? -34.627 -53.767 40.674 1.00 35.44 266 ASN A O 1
ATOM 2155 N N . SER A 1 267 ? -32.423 -53.979 40.135 1.00 33.91 267 SER A N 1
ATOM 2156 C CA . SER A 1 267 ? -32.452 -55.168 39.265 1.00 33.91 267 SER A CA 1
ATOM 2157 C C . SER A 1 267 ? -32.702 -54.898 37.779 1.00 33.91 267 SER A C 1
ATOM 2159 O O . SER A 1 267 ? -33.825 -54.926 37.299 1.00 33.91 267 SER A O 1
ATOM 2161 N N . ASP A 1 268 ? -31.624 -54.643 37.033 1.00 34.94 268 ASP A N 1
ATOM 2162 C CA . ASP A 1 268 ? -31.112 -55.632 36.068 1.00 34.94 268 ASP A CA 1
ATOM 2163 C C . ASP A 1 268 ? -30.043 -55.016 35.153 1.00 34.94 268 ASP A C 1
ATOM 2165 O O . ASP A 1 268 ? -30.314 -54.548 34.047 1.00 34.94 268 ASP A O 1
ATOM 2169 N N . ARG A 1 269 ? -28.780 -55.088 35.589 1.00 40.28 269 ARG A N 1
ATOM 2170 C CA . ARG A 1 269 ? -27.707 -55.599 34.725 1.00 40.28 269 ARG A CA 1
ATOM 2171 C C . ARG A 1 269 ? -26.470 -55.954 35.541 1.00 40.28 269 ARG A C 1
ATOM 2173 O O . ARG A 1 269 ? -25.686 -55.121 35.976 1.00 40.28 269 ARG A O 1
ATOM 2180 N N . ASN A 1 270 ? -26.381 -57.254 35.754 1.00 37.00 270 ASN A N 1
ATOM 2181 C CA . ASN A 1 270 ? -25.332 -57.993 36.420 1.00 37.00 270 ASN A CA 1
ATOM 2182 C C . ASN A 1 270 ? -24.088 -58.127 35.512 1.00 37.00 270 ASN A C 1
ATOM 2184 O O . ASN A 1 270 ? -24.241 -58.280 34.302 1.00 37.00 270 ASN A O 1
ATOM 2188 N N . PHE A 1 271 ? -22.909 -58.225 36.149 1.00 35.09 271 PHE A N 1
ATOM 2189 C CA . PHE A 1 271 ? -21.650 -58.838 35.665 1.00 35.09 271 PHE A CA 1
ATOM 2190 C C . PHE A 1 271 ? -20.858 -58.070 34.573 1.00 35.09 271 PHE A C 1
ATOM 2192 O O . PHE A 1 271 ? -21.353 -57.847 33.481 1.00 35.09 271 PHE A O 1
ATOM 2199 N N . ARG A 1 272 ? -19.582 -57.681 34.745 1.00 37.34 272 ARG A N 1
ATOM 2200 C CA . ARG A 1 272 ? -18.443 -58.357 35.399 1.00 37.34 272 ARG A CA 1
ATOM 2201 C C . ARG A 1 272 ? -17.419 -57.382 36.005 1.00 37.34 272 ARG A C 1
ATOM 2203 O O . ARG A 1 272 ? -17.190 -56.289 35.506 1.00 37.34 272 ARG A O 1
ATOM 2210 N N . SER A 1 273 ? -16.800 -57.895 37.063 1.00 39.38 273 SER A N 1
ATOM 2211 C CA . SER A 1 273 ? -15.722 -57.365 37.896 1.00 39.38 273 SER A CA 1
ATOM 2212 C C . SER A 1 273 ? -14.345 -57.414 37.205 1.00 39.38 273 SER A C 1
ATOM 2214 O O . SER A 1 273 ? -14.075 -58.364 36.475 1.00 39.38 273 SER A O 1
ATOM 2216 N N . VAL A 1 274 ? -13.518 -56.403 37.491 1.00 39.50 274 VAL A N 1
ATOM 2217 C CA . VAL A 1 274 ? -12.113 -56.472 37.957 1.00 39.50 274 VAL A CA 1
ATOM 2218 C C . VAL A 1 274 ? -11.147 -57.436 37.244 1.00 39.50 274 VAL A C 1
ATOM 2220 O O . VAL A 1 274 ? -11.225 -58.653 37.402 1.00 39.50 274 VAL A O 1
ATOM 2223 N N . ASN A 1 275 ? -10.153 -56.853 36.568 1.00 40.44 275 ASN A N 1
ATOM 2224 C CA . ASN A 1 275 ? -8.734 -56.912 36.955 1.00 40.44 275 ASN A CA 1
ATOM 2225 C C . ASN A 1 275 ? -7.981 -55.733 36.333 1.00 40.44 275 ASN A C 1
ATOM 2227 O O . ASN A 1 275 ? -8.278 -55.419 35.159 1.00 40.44 275 ASN A O 1
#